Protein AF-A0A2G6EKS6-F1 (afdb_monomer)

Mean predicted aligned error: 12.64 Å

Radius of gyration: 30.7 Å; Cα contacts (8 Å, |Δi|>4): 238; chains: 1; bounding box: 73×57×84 Å

Structure (mmCIF, N/CA/C/O backbone):
data_AF-A0A2G6EKS6-F1
#
_entry.id   AF-A0A2G6EKS6-F1
#
loop_
_atom_site.group_PDB
_atom_site.id
_atom_site.type_symbol
_atom_site.label_atom_id
_atom_site.label_alt_id
_atom_site.label_comp_id
_atom_site.label_asym_id
_atom_site.label_entity_id
_atom_site.label_seq_id
_atom_site.pdbx_PDB_ins_code
_atom_site.Cartn_x
_atom_site.Cartn_y
_atom_site.Cartn_z
_atom_site.occupancy
_atom_site.B_iso_or_equiv
_atom_site.auth_seq_id
_atom_site.auth_comp_id
_atom_site.auth_asym_id
_atom_site.auth_atom_id
_atom_site.pdbx_PDB_model_num
ATOM 1 N N . MET A 1 1 ? -43.350 -23.589 16.648 1.00 36.38 1 MET A N 1
ATOM 2 C CA . MET A 1 1 ? -43.455 -23.472 15.177 1.00 36.38 1 MET A CA 1
ATOM 3 C C . MET A 1 1 ? -42.458 -22.406 14.732 1.00 36.38 1 MET A C 1
ATOM 5 O O . MET A 1 1 ? -42.752 -21.222 14.798 1.00 36.38 1 MET A O 1
ATOM 9 N N . ASN A 1 2 ? -41.224 -22.826 14.435 1.00 29.72 2 ASN A N 1
ATOM 10 C CA . ASN A 1 2 ? -40.090 -21.946 14.133 1.00 29.72 2 ASN A CA 1
ATOM 11 C C . ASN A 1 2 ? -40.211 -21.373 12.717 1.00 29.72 2 ASN A C 1
ATOM 13 O O . ASN A 1 2 ? -40.146 -22.127 11.749 1.00 29.72 2 ASN A O 1
ATOM 17 N N . ARG A 1 3 ? -40.288 -20.047 12.584 1.00 27.44 3 ARG A N 1
ATOM 18 C CA . ARG A 1 3 ? -39.882 -19.356 11.355 1.00 27.44 3 ARG A CA 1
ATOM 19 C C . ARG A 1 3 ? -38.551 -18.663 11.619 1.00 27.44 3 ARG A C 1
ATOM 21 O O . ARG A 1 3 ? -38.495 -17.558 12.139 1.00 27.44 3 ARG A O 1
ATOM 28 N N . LEU A 1 4 ? -37.479 -19.383 11.294 1.00 27.92 4 LEU A N 1
ATOM 29 C CA . LEU A 1 4 ? -36.121 -18.861 11.197 1.00 27.92 4 LEU A CA 1
ATOM 30 C C . LEU A 1 4 ? -36.085 -17.818 10.075 1.00 27.92 4 LEU A C 1
ATOM 32 O O . LEU A 1 4 ? -36.125 -18.169 8.896 1.00 27.92 4 LEU A O 1
ATOM 36 N N . ILE A 1 5 ? -35.994 -16.542 10.443 1.00 28.91 5 ILE A N 1
ATOM 37 C CA . ILE A 1 5 ? -35.508 -15.503 9.537 1.00 28.91 5 ILE A CA 1
ATOM 38 C C . ILE A 1 5 ? -34.028 -15.817 9.321 1.00 28.91 5 ILE A C 1
ATOM 40 O O . ILE A 1 5 ? -33.195 -15.614 10.203 1.00 28.91 5 ILE A O 1
ATOM 44 N N . LYS A 1 6 ? -33.712 -16.393 8.160 1.00 28.19 6 LYS A N 1
ATOM 45 C CA . LYS A 1 6 ? -32.338 -16.534 7.686 1.00 28.19 6 LYS A CA 1
ATOM 46 C C . LYS A 1 6 ? -31.812 -15.125 7.423 1.00 28.19 6 LYS A C 1
ATOM 48 O O . LYS A 1 6 ? -32.037 -14.573 6.351 1.00 28.19 6 LYS A O 1
ATOM 53 N N . ILE A 1 7 ? -31.136 -14.537 8.406 1.00 27.70 7 ILE A N 1
ATOM 54 C CA . ILE A 1 7 ? -30.249 -13.406 8.152 1.00 27.70 7 ILE A CA 1
ATOM 55 C C . ILE A 1 7 ? -29.114 -13.982 7.313 1.00 27.70 7 ILE A C 1
ATOM 57 O O . ILE A 1 7 ? -28.260 -14.717 7.810 1.00 27.70 7 ILE A O 1
ATOM 61 N N . ALA A 1 8 ? -29.178 -13.721 6.010 1.00 26.27 8 ALA A N 1
ATOM 62 C CA . ALA A 1 8 ? -28.060 -13.905 5.112 1.00 26.27 8 ALA A CA 1
ATOM 63 C C . ALA A 1 8 ? -26.931 -13.011 5.630 1.00 26.27 8 ALA A C 1
ATOM 65 O O . ALA A 1 8 ? -26.923 -11.801 5.415 1.00 26.27 8 ALA A O 1
ATOM 66 N N . VAL A 1 9 ? -26.004 -13.613 6.373 1.00 27.48 9 VAL A N 1
ATOM 67 C CA . VAL A 1 9 ? -24.691 -13.032 6.626 1.00 27.48 9 VAL A CA 1
ATOM 68 C C . VAL A 1 9 ? -24.004 -13.020 5.269 1.00 27.48 9 VAL A C 1
ATOM 70 O O . VAL A 1 9 ? -23.373 -13.994 4.871 1.00 27.48 9 VAL A O 1
ATOM 73 N N . LEU A 1 10 ? -24.225 -11.945 4.514 1.00 27.42 10 LEU A N 1
ATOM 74 C CA . LEU A 1 10 ? -23.375 -11.588 3.393 1.00 27.42 10 LEU A CA 1
ATOM 75 C C . LEU A 1 10 ? -21.975 -11.407 3.982 1.00 27.42 10 LEU A C 1
ATOM 77 O O . LEU A 1 10 ? -21.780 -10.509 4.807 1.00 27.42 10 LEU A O 1
ATOM 81 N N . PRO A 1 11 ? -21.005 -12.261 3.632 1.00 31.31 11 PRO A N 1
ATOM 82 C CA . PRO A 1 11 ? -19.648 -12.010 4.041 1.00 31.31 11 PRO A CA 1
ATOM 83 C C . PRO A 1 11 ? -19.197 -10.777 3.260 1.00 31.31 11 PRO A C 1
ATOM 85 O O . PRO A 1 11 ? -19.011 -10.838 2.047 1.00 31.31 11 PRO A O 1
ATOM 88 N N . VAL A 1 12 ? -18.980 -9.657 3.953 1.00 31.22 12 VAL A N 1
ATOM 89 C CA . VAL A 1 12 ? -18.071 -8.606 3.471 1.00 31.22 12 VAL A CA 1
ATOM 90 C C . VAL A 1 12 ? -16.652 -9.168 3.616 1.00 31.22 12 VAL A C 1
ATOM 92 O O . VAL A 1 12 ? -15.856 -8.767 4.456 1.00 31.22 12 VAL A O 1
ATOM 95 N N . MET A 1 13 ? -16.390 -10.221 2.845 1.00 31.64 13 MET A N 1
ATOM 96 C CA . MET A 1 13 ? -15.083 -10.783 2.577 1.00 31.64 13 MET A CA 1
ATOM 97 C C . MET A 1 13 ? -14.492 -9.955 1.444 1.00 31.64 13 MET A C 1
ATOM 99 O O . MET A 1 13 ? -15.056 -9.911 0.356 1.00 31.64 13 MET A O 1
ATOM 103 N N . ALA A 1 14 ? -13.362 -9.313 1.725 1.00 34.56 14 ALA A N 1
ATOM 104 C CA . ALA A 1 14 ? -12.284 -9.087 0.767 1.00 34.56 14 ALA A CA 1
ATOM 105 C C . ALA A 1 14 ? -12.707 -8.732 -0.679 1.00 34.56 14 ALA A C 1
ATOM 107 O O . ALA A 1 14 ? -12.564 -9.527 -1.605 1.00 34.56 14 ALA A O 1
ATOM 108 N N . LEU A 1 15 ? -13.136 -7.491 -0.894 1.00 32.06 15 LEU A N 1
ATOM 109 C CA . LEU A 1 15 ? -12.942 -6.804 -2.174 1.00 32.06 15 LEU A CA 1
ATOM 110 C C . LEU A 1 15 ? -11.645 -5.993 -1.994 1.00 32.06 15 LEU A C 1
ATOM 112 O O . LEU A 1 15 ? -11.616 -5.099 -1.161 1.00 32.06 15 LEU A O 1
ATOM 116 N N . VAL A 1 16 ? -10.506 -6.252 -2.637 1.00 34.12 16 VAL A N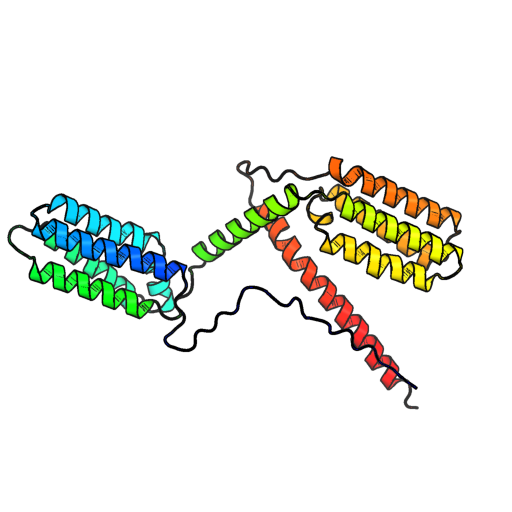 1
ATOM 117 C CA . VAL A 1 16 ? -10.265 -6.791 -3.977 1.00 34.12 16 VAL A CA 1
ATOM 118 C C . VAL A 1 16 ? -8.919 -7.533 -3.971 1.00 34.12 16 VAL A C 1
ATOM 120 O O . VAL A 1 16 ? -7.867 -6.910 -4.039 1.00 34.12 16 VAL A O 1
ATOM 123 N N . PHE A 1 17 ? -8.938 -8.861 -3.895 1.00 40.34 17 PHE A N 1
ATOM 124 C CA . PHE A 1 17 ? -7.833 -9.714 -4.359 1.00 40.34 17 PHE A CA 1
ATOM 125 C C . PHE A 1 17 ? -8.442 -11.008 -4.900 1.00 40.34 17 PHE A C 1
ATOM 127 O O . PHE A 1 17 ? -8.335 -12.077 -4.318 1.00 40.34 17 PHE A O 1
ATOM 134 N N . ASN A 1 18 ? -9.185 -10.872 -5.993 1.00 36.22 18 ASN A N 1
ATOM 135 C 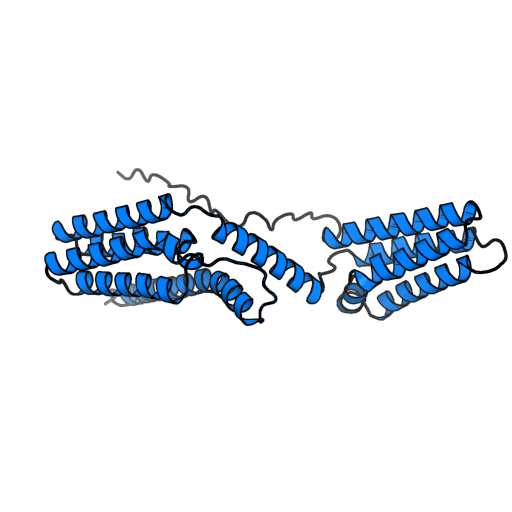CA . ASN A 1 18 ? -9.551 -11.985 -6.856 1.00 36.22 18 ASN A CA 1
ATOM 136 C C . ASN A 1 18 ? -9.768 -11.430 -8.262 1.00 36.22 18 ASN A C 1
ATOM 138 O O . ASN A 1 18 ? -10.841 -10.934 -8.589 1.00 36.22 18 ASN A O 1
ATOM 142 N N . GLN A 1 19 ? -8.735 -11.536 -9.090 1.00 37.81 19 GLN A N 1
ATOM 143 C CA . GLN A 1 19 ? -8.927 -11.916 -10.482 1.00 37.81 19 GLN A CA 1
ATOM 144 C C . GLN A 1 19 ? -7.960 -13.065 -10.747 1.00 37.81 19 GLN A C 1
ATOM 146 O O . GLN A 1 19 ? -6.763 -12.870 -10.931 1.00 37.81 19 GLN A O 1
ATOM 151 N N . TRP A 1 20 ? -8.502 -14.279 -10.677 1.00 39.31 20 TRP A N 1
ATOM 152 C CA . TRP A 1 20 ? -7.915 -15.444 -11.314 1.00 39.31 20 TRP A CA 1
ATOM 153 C C . TRP A 1 20 ? -8.303 -15.365 -12.787 1.00 39.31 20 TRP A C 1
ATOM 155 O O . TRP A 1 20 ? -9.458 -15.605 -13.131 1.00 39.31 20 TRP A O 1
ATOM 165 N N . ALA A 1 21 ? -7.353 -15.023 -13.647 1.00 35.62 21 ALA A N 1
ATOM 166 C CA . ALA A 1 21 ? -7.408 -15.434 -15.038 1.00 35.62 21 ALA A CA 1
ATOM 167 C C . ALA A 1 21 ? -6.578 -16.719 -15.139 1.00 35.62 21 ALA A C 1
ATOM 169 O O . ALA A 1 21 ? -5.353 -16.683 -15.130 1.00 35.62 21 ALA A O 1
ATOM 170 N N . ILE A 1 22 ? -7.245 -17.875 -15.167 1.00 42.09 22 ILE A N 1
ATOM 171 C CA . ILE A 1 22 ? -6.621 -19.114 -15.638 1.00 42.09 22 ILE A CA 1
ATOM 172 C C . ILE A 1 22 ? -6.622 -19.027 -17.167 1.00 42.09 22 ILE A C 1
ATOM 174 O O . ILE A 1 22 ? -7.634 -19.330 -17.794 1.00 42.09 22 ILE A O 1
ATOM 178 N N . ALA A 1 23 ? -5.513 -18.545 -17.733 1.00 38.03 23 ALA A N 1
ATOM 179 C CA . ALA A 1 23 ? -4.997 -18.849 -19.073 1.00 38.03 23 ALA A CA 1
ATOM 180 C C . ALA A 1 23 ? -3.697 -18.045 -19.291 1.00 38.03 23 ALA A C 1
ATOM 182 O O . ALA A 1 23 ? -3.762 -16.837 -19.490 1.00 38.03 23 ALA A O 1
ATOM 183 N N . GLN A 1 24 ? -2.543 -18.734 -19.276 1.00 43.50 24 GLN A N 1
ATOM 184 C CA . GLN A 1 24 ? -1.168 -18.181 -19.269 1.00 43.50 24 GLN A CA 1
ATOM 185 C C . GLN A 1 24 ? -0.843 -17.392 -17.979 1.00 43.50 24 GLN A C 1
ATOM 187 O O . GLN A 1 24 ? -1.708 -16.719 -17.434 1.00 43.50 24 GLN A O 1
ATOM 192 N N . GLY A 1 25 ? 0.356 -17.580 -17.408 1.00 57.75 25 GLY A N 1
ATOM 193 C CA . GLY A 1 25 ? 0.670 -17.195 -16.017 1.00 57.75 25 GLY A CA 1
ATOM 194 C C . GLY A 1 25 ? 0.333 -15.739 -15.666 1.00 57.75 25 GLY A C 1
ATOM 195 O O . GLY A 1 25 ? 0.337 -14.854 -16.522 1.00 57.75 25 GLY A O 1
ATOM 196 N N . ASN A 1 26 ? -0.008 -15.490 -14.400 1.00 83.19 26 ASN A N 1
ATOM 197 C CA . ASN A 1 26 ? -0.617 -14.229 -13.979 1.00 83.19 26 ASN A CA 1
ATOM 198 C C . ASN A 1 26 ? 0.439 -13.114 -13.961 1.00 83.19 26 ASN A C 1
ATOM 200 O O . ASN A 1 26 ? 1.250 -13.026 -13.038 1.00 83.19 26 ASN A O 1
ATOM 204 N N . ILE A 1 27 ? 0.455 -12.263 -14.988 1.00 90.62 27 ILE A N 1
ATOM 205 C CA . ILE A 1 27 ? 1.391 -11.138 -15.058 1.00 90.62 27 ILE A CA 1
ATOM 206 C C . ILE A 1 27 ? 0.850 -9.980 -14.217 1.00 90.62 27 ILE A C 1
ATOM 208 O O . ILE A 1 27 ? -0.224 -9.442 -14.492 1.00 90.62 27 ILE A O 1
ATOM 212 N N . LEU A 1 28 ? 1.625 -9.539 -13.222 1.00 90.12 28 LEU A N 1
ATOM 213 C CA . LEU A 1 28 ? 1.254 -8.387 -12.399 1.00 90.12 28 LEU A CA 1
ATOM 214 C C . LEU A 1 28 ? 1.120 -7.107 -13.250 1.00 90.12 28 LEU A C 1
ATOM 216 O O . LEU A 1 28 ? 2.013 -6.825 -14.054 1.00 90.12 28 LEU A O 1
ATOM 220 N N . PRO A 1 29 ? 0.098 -6.256 -13.012 1.00 92.56 29 PRO A N 1
ATOM 221 C CA . PRO A 1 29 ? -0.089 -5.011 -13.764 1.00 92.56 29 PRO A CA 1
ATOM 222 C C . PRO A 1 29 ? 1.139 -4.094 -13.769 1.00 92.56 29 PRO A C 1
ATOM 224 O O . PRO A 1 29 ? 1.425 -3.440 -14.765 1.00 92.56 29 PRO A O 1
ATOM 227 N N . TYR A 1 30 ? 1.911 -4.078 -12.676 1.00 93.25 30 TYR A N 1
ATOM 228 C CA . TYR A 1 30 ? 3.158 -3.314 -12.608 1.00 93.25 30 TYR A CA 1
ATOM 229 C C . TYR A 1 30 ? 4.167 -3.749 -13.684 1.00 93.25 30 TYR A C 1
ATOM 231 O O . TYR A 1 30 ? 4.761 -2.894 -14.342 1.00 93.25 30 TYR A O 1
ATOM 239 N N . TRP A 1 31 ? 4.321 -5.060 -13.896 1.00 96.38 31 TRP A N 1
ATOM 240 C CA . TRP A 1 31 ? 5.215 -5.621 -14.908 1.00 96.38 31 TRP A CA 1
ATOM 241 C C . TRP A 1 31 ? 4.690 -5.427 -16.324 1.00 96.38 31 TRP A C 1
ATOM 243 O O . TRP A 1 31 ? 5.479 -5.109 -17.208 1.00 96.38 31 TRP A O 1
ATOM 253 N N . GLN A 1 32 ? 3.373 -5.512 -16.527 1.00 96.00 32 GLN A N 1
ATOM 254 C CA . GLN A 1 32 ? 2.753 -5.172 -17.812 1.00 96.00 32 GLN A CA 1
ATOM 255 C C . GLN A 1 32 ? 3.086 -3.732 -18.222 1.00 96.00 32 GLN A C 1
ATOM 257 O O . GLN A 1 32 ? 3.498 -3.498 -19.354 1.00 96.00 32 GLN A O 1
ATOM 262 N N . THR A 1 33 ? 2.991 -2.777 -17.293 1.00 96.44 33 THR A N 1
ATOM 263 C CA . THR A 1 33 ? 3.354 -1.379 -17.557 1.00 96.44 33 THR A CA 1
ATOM 264 C C . THR A 1 33 ? 4.837 -1.219 -17.902 1.00 96.44 33 THR A C 1
ATOM 266 O O . THR A 1 33 ? 5.169 -0.467 -18.816 1.00 96.44 33 THR A O 1
ATOM 269 N N . GLN A 1 34 ? 5.747 -1.913 -17.203 1.00 97.88 34 GLN A N 1
ATOM 270 C CA . GLN A 1 34 ? 7.175 -1.841 -17.551 1.00 97.88 34 GLN A CA 1
ATOM 271 C C . GLN A 1 34 ? 7.448 -2.440 -18.931 1.00 97.88 34 GLN A C 1
ATOM 273 O O . GLN A 1 34 ? 8.174 -1.835 -19.715 1.00 97.88 34 GLN A O 1
ATOM 278 N N . MET A 1 35 ? 6.813 -3.569 -19.254 1.00 98.06 35 MET A N 1
ATOM 279 C CA . MET A 1 35 ? 6.920 -4.203 -20.566 1.00 98.06 35 MET A CA 1
ATOM 280 C C . MET A 1 35 ? 6.429 -3.280 -21.686 1.00 98.06 35 MET A C 1
ATOM 282 O O . MET A 1 35 ? 7.130 -3.095 -22.671 1.00 98.06 35 MET A O 1
ATOM 286 N N . GLN A 1 36 ? 5.288 -2.609 -21.500 1.00 98.06 36 GLN A N 1
ATOM 287 C CA . GLN A 1 36 ? 4.769 -1.637 -22.471 1.00 98.06 36 GLN A CA 1
ATOM 288 C C . GLN A 1 36 ? 5.747 -0.485 -22.736 1.00 98.06 36 GLN A C 1
ATOM 290 O O .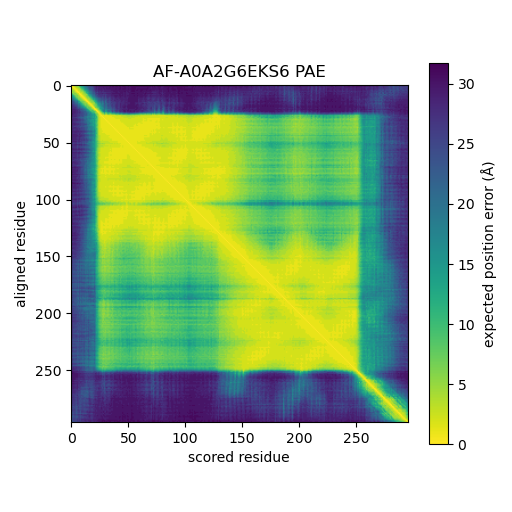 GLN A 1 36 ? 5.907 -0.058 -23.879 1.00 98.06 36 GLN A O 1
ATOM 295 N N . HIS A 1 37 ? 6.412 0.029 -21.695 1.00 98.38 37 HIS A N 1
ATOM 296 C CA . HIS A 1 37 ? 7.442 1.053 -21.871 1.00 98.38 37 HIS A CA 1
ATOM 297 C C . HIS A 1 37 ? 8.678 0.511 -22.596 1.00 98.38 37 HIS A C 1
ATOM 299 O O . HIS A 1 37 ? 9.242 1.220 -23.429 1.00 98.38 37 HIS A O 1
ATOM 305 N N . ILE A 1 38 ? 9.078 -0.732 -22.305 1.00 98.69 38 ILE A N 1
ATOM 306 C CA . ILE A 1 38 ? 10.192 -1.401 -22.981 1.00 98.69 38 ILE A CA 1
ATOM 307 C C . ILE A 1 38 ? 9.877 -1.584 -24.468 1.00 98.69 38 ILE A C 1
ATOM 309 O O . ILE A 1 38 ? 10.643 -1.109 -25.300 1.00 98.69 38 ILE A O 1
ATOM 313 N N . ASP A 1 39 ? 8.726 -2.165 -24.813 1.00 98.62 39 ASP A N 1
ATOM 314 C CA . ASP A 1 39 ? 8.302 -2.373 -26.204 1.00 98.62 39 ASP A CA 1
ATOM 315 C C . ASP A 1 39 ? 8.224 -1.063 -26.981 1.00 98.62 39 ASP A C 1
ATOM 317 O O . ASP A 1 39 ? 8.694 -0.968 -28.115 1.00 98.62 39 ASP A O 1
ATOM 321 N N . LYS A 1 40 ? 7.663 -0.018 -26.363 1.00 98.62 40 LYS A N 1
ATOM 322 C CA . LYS A 1 40 ? 7.625 1.308 -26.975 1.00 98.62 40 LYS A CA 1
ATOM 323 C C . LYS A 1 40 ? 9.035 1.836 -27.239 1.00 98.62 40 LYS A C 1
ATOM 325 O O . LYS A 1 40 ? 9.303 2.283 -28.347 1.00 98.62 40 LYS A O 1
ATOM 330 N N . GLY A 1 41 ? 9.933 1.764 -26.258 1.00 98.75 41 GLY A N 1
ATOM 331 C CA . GLY A 1 41 ? 11.315 2.219 -26.414 1.00 98.75 41 GLY A CA 1
ATOM 332 C C . GLY A 1 41 ? 12.074 1.449 -27.497 1.00 98.75 41 GLY A C 1
ATOM 333 O O . GLY A 1 41 ? 12.738 2.059 -28.334 1.00 98.75 41 GLY A O 1
ATOM 334 N N . LEU A 1 42 ? 11.918 0.123 -27.538 1.00 98.75 42 LEU A N 1
ATOM 335 C CA . LEU A 1 42 ? 12.519 -0.746 -28.553 1.00 98.75 42 LEU A CA 1
ATOM 336 C C . LEU A 1 42 ? 11.974 -0.463 -29.961 1.00 98.75 42 LEU A C 1
ATOM 338 O O . LEU A 1 42 ? 12.730 -0.492 -30.929 1.00 98.75 42 LEU A O 1
ATOM 342 N N . ASN A 1 43 ? 10.688 -0.145 -30.105 1.00 98.62 43 ASN A N 1
ATOM 343 C CA . ASN A 1 43 ? 10.114 0.256 -31.392 1.00 98.62 43 ASN A CA 1
ATOM 344 C C . ASN A 1 43 ? 10.555 1.666 -31.807 1.00 98.62 43 ASN A C 1
ATOM 346 O O . ASN A 1 43 ? 10.961 1.879 -32.951 1.00 98.62 43 ASN A O 1
ATOM 350 N N . ASP A 1 44 ? 10.526 2.621 -30.876 1.00 98.62 44 ASP A N 1
ATOM 351 C CA . ASP A 1 44 ? 10.893 4.011 -31.139 1.00 98.62 44 ASP A CA 1
ATOM 352 C C . ASP A 1 44 ? 12.377 4.115 -31.533 1.00 98.62 44 ASP A C 1
ATOM 354 O O . ASP A 1 44 ? 12.699 4.800 -32.503 1.00 98.62 44 ASP A O 1
ATOM 358 N N . LEU A 1 45 ? 13.296 3.403 -30.862 1.00 98.44 45 LEU A N 1
ATOM 359 C CA . LEU A 1 45 ? 14.716 3.427 -31.248 1.00 98.44 45 LEU A CA 1
ATOM 360 C C . LEU A 1 45 ? 14.946 2.868 -32.658 1.00 98.44 45 LEU A C 1
ATOM 362 O O . LEU A 1 45 ? 15.763 3.427 -33.388 1.00 98.44 45 LEU A O 1
ATOM 366 N N . GLN A 1 46 ? 14.216 1.818 -33.060 1.00 98.56 46 GLN A N 1
ATOM 367 C CA . GLN A 1 46 ? 14.331 1.233 -34.402 1.00 98.56 46 GLN A CA 1
ATOM 368 C C . GLN A 1 46 ? 13.933 2.267 -35.462 1.00 98.56 46 GLN A C 1
ATOM 370 O O . GLN A 1 46 ? 14.682 2.516 -36.407 1.00 98.56 46 GLN A O 1
ATOM 375 N N . GLN A 1 47 ? 12.801 2.948 -35.258 1.00 98.38 47 GLN A N 1
ATOM 376 C CA . GLN A 1 47 ? 12.330 4.004 -36.160 1.00 98.38 47 GLN A CA 1
ATOM 377 C C . GLN A 1 47 ? 13.321 5.170 -36.252 1.00 98.38 47 GLN A C 1
ATOM 379 O O . GLN A 1 47 ? 13.641 5.635 -37.346 1.00 98.38 47 GLN A O 1
ATOM 384 N N . ARG A 1 48 ? 13.842 5.627 -35.108 1.00 98.31 48 ARG A N 1
ATOM 385 C CA . ARG A 1 48 ? 14.800 6.741 -35.044 1.00 98.31 48 ARG A CA 1
ATOM 386 C C . ARG A 1 48 ? 16.117 6.391 -35.727 1.00 98.31 48 ARG A C 1
ATOM 388 O O . ARG A 1 48 ? 16.665 7.213 -36.457 1.00 98.31 48 ARG A O 1
ATOM 395 N N . TYR A 1 49 ? 16.604 5.164 -35.550 1.00 98.31 49 TYR A N 1
ATOM 396 C CA . TYR A 1 49 ? 17.813 4.700 -36.224 1.00 98.31 49 TYR A CA 1
ATOM 397 C C . TYR A 1 49 ? 17.641 4.684 -37.749 1.00 98.31 49 TYR A C 1
ATOM 399 O O . TYR A 1 49 ? 18.487 5.224 -38.460 1.00 98.31 49 TYR A O 1
ATOM 407 N N . GLN A 1 50 ? 16.517 4.156 -38.251 1.00 96.62 50 GLN A N 1
ATOM 408 C CA . GLN A 1 50 ? 16.202 4.141 -39.687 1.00 96.62 50 GLN A CA 1
ATOM 409 C C . GLN A 1 50 ? 16.117 5.546 -40.302 1.00 96.62 50 GLN A C 1
ATOM 411 O O . GLN A 1 50 ? 16.479 5.740 -41.459 1.00 96.62 50 GLN A O 1
ATOM 416 N N . GLN A 1 51 ? 15.674 6.536 -39.526 1.00 97.38 51 GLN A N 1
ATOM 417 C CA . GLN A 1 51 ? 15.620 7.946 -39.933 1.00 97.38 51 GLN A CA 1
ATOM 418 C C . GLN A 1 51 ? 16.998 8.636 -39.924 1.00 97.38 51 GLN A C 1
ATOM 420 O O . GLN A 1 51 ? 17.098 9.819 -40.240 1.00 97.38 51 GLN A O 1
ATOM 425 N N . GLY A 1 52 ? 18.071 7.924 -39.559 1.00 96.38 52 GLY A N 1
ATOM 426 C CA . GLY A 1 52 ? 19.416 8.482 -39.409 1.00 96.38 52 GLY A CA 1
ATOM 427 C C . GLY A 1 52 ? 19.629 9.230 -38.088 1.00 96.38 52 GLY A C 1
ATOM 428 O O . GLY A 1 52 ? 20.710 9.771 -37.847 1.00 96.38 52 GLY A O 1
ATOM 429 N N . GLU A 1 53 ? 18.646 9.229 -37.185 1.00 97.81 53 GLU A N 1
ATOM 430 C CA . GLU A 1 53 ? 18.684 9.920 -35.894 1.00 97.81 53 GLU A CA 1
ATOM 431 C C . GLU A 1 53 ? 19.429 9.088 -34.826 1.00 97.81 53 GLU A C 1
ATOM 433 O O . GLU A 1 53 ? 18.933 8.864 -33.718 1.00 97.81 53 GLU A O 1
ATOM 438 N N . LYS A 1 54 ? 20.656 8.631 -35.136 1.00 96.94 54 LYS A N 1
ATOM 439 C CA . LYS A 1 54 ? 21.440 7.692 -34.300 1.00 96.94 54 LYS A CA 1
ATOM 440 C C . LYS A 1 54 ? 21.577 8.132 -32.837 1.00 96.94 54 LYS A C 1
ATOM 442 O O . LYS A 1 54 ? 21.422 7.321 -31.928 1.00 96.94 54 LYS A O 1
ATOM 447 N N . LYS A 1 55 ? 21.822 9.425 -32.589 1.00 97.81 55 LYS A N 1
ATOM 448 C CA . LYS A 1 55 ? 21.940 9.971 -31.222 1.00 97.81 55 LYS A CA 1
ATOM 449 C C . LYS A 1 55 ? 20.647 9.806 -30.421 1.00 97.81 55 LYS A C 1
ATOM 451 O O . LYS A 1 55 ? 20.706 9.462 -29.248 1.00 97.81 55 LYS A O 1
ATOM 456 N N . ILE A 1 56 ? 19.494 10.026 -31.052 1.00 98.38 56 ILE A N 1
ATOM 457 C CA . ILE A 1 56 ? 18.188 9.888 -30.398 1.00 98.38 56 ILE A CA 1
ATOM 458 C C . ILE A 1 56 ? 17.906 8.409 -30.121 1.00 98.38 56 ILE A C 1
ATOM 460 O O . ILE A 1 56 ? 17.529 8.063 -29.005 1.00 98.38 56 ILE A O 1
ATOM 464 N N . ALA A 1 57 ? 18.164 7.531 -31.096 1.00 98.62 57 ALA A N 1
ATOM 465 C CA . ALA A 1 57 ? 18.028 6.085 -30.918 1.00 98.62 57 ALA A CA 1
ATOM 466 C C . ALA A 1 57 ? 18.881 5.561 -29.746 1.00 98.62 57 ALA A C 1
ATOM 468 O O . ALA A 1 57 ? 18.397 4.775 -28.931 1.00 98.62 57 ALA A O 1
ATOM 469 N N . LEU A 1 58 ? 20.120 6.049 -29.608 1.00 98.50 58 LEU A N 1
ATOM 470 C CA . LEU A 1 58 ? 21.015 5.672 -28.512 1.00 98.50 58 LEU A CA 1
ATOM 471 C C . LEU A 1 58 ? 20.471 6.096 -27.139 1.00 98.50 58 LEU A C 1
ATOM 473 O O . LEU A 1 58 ? 20.513 5.316 -26.188 1.00 98.50 58 LEU A O 1
ATOM 477 N N . GLU A 1 59 ? 19.939 7.313 -27.021 1.00 98.62 59 GLU A N 1
ATOM 478 C CA . GLU A 1 59 ? 19.351 7.794 -25.764 1.00 98.62 59 GLU A CA 1
ATOM 479 C C . GLU A 1 59 ? 18.063 7.042 -25.394 1.00 98.62 59 GLU A C 1
ATOM 481 O O . GLU A 1 59 ? 17.834 6.746 -24.215 1.00 98.62 59 GLU A O 1
ATOM 486 N N . ILE A 1 60 ? 17.255 6.652 -26.386 1.00 98.75 60 ILE A N 1
ATOM 487 C CA . ILE A 1 60 ? 16.089 5.787 -26.163 1.00 98.75 60 ILE A CA 1
ATOM 488 C C . ILE A 1 60 ? 16.539 4.400 -25.691 1.00 98.75 60 ILE A C 1
ATOM 490 O O . ILE A 1 60 ? 15.985 3.898 -24.712 1.00 98.75 60 ILE A O 1
ATOM 494 N N . SER A 1 61 ? 17.566 3.805 -26.310 1.00 98.62 61 SER A N 1
ATOM 495 C CA . SER A 1 61 ? 18.122 2.508 -25.891 1.00 98.62 61 SER A CA 1
ATOM 496 C C . SER A 1 61 ? 18.555 2.530 -24.421 1.00 98.62 61 SER A C 1
ATOM 498 O O . SER A 1 61 ? 18.101 1.712 -23.617 1.00 98.62 61 SER A O 1
ATOM 500 N N . LYS A 1 62 ? 19.339 3.543 -24.023 1.00 98.31 62 LYS A N 1
ATOM 501 C CA . LYS A 1 62 ? 19.773 3.728 -22.628 1.00 98.31 62 LYS A CA 1
ATOM 502 C C . LYS A 1 62 ? 18.592 3.923 -21.680 1.00 98.31 62 LYS A C 1
ATOM 504 O O . LYS A 1 62 ? 18.560 3.320 -20.611 1.00 98.31 62 LYS A O 1
ATOM 509 N N . THR A 1 63 ? 17.616 4.748 -22.053 1.00 98.50 63 THR A N 1
ATOM 510 C CA . THR A 1 63 ? 16.429 4.988 -21.220 1.00 98.50 63 THR A CA 1
ATOM 511 C C . THR A 1 63 ? 15.620 3.703 -21.031 1.00 98.50 63 THR A C 1
ATOM 513 O O . THR A 1 63 ? 15.235 3.377 -19.909 1.00 98.50 63 THR A O 1
ATOM 516 N N . THR A 1 64 ? 15.427 2.931 -22.099 1.00 98.75 64 THR A N 1
ATOM 517 C CA . THR A 1 64 ? 14.740 1.630 -22.075 1.00 98.75 64 THR A CA 1
ATOM 518 C C . THR A 1 64 ? 15.458 0.656 -21.138 1.00 98.75 64 THR A C 1
ATOM 520 O O . THR A 1 64 ? 14.836 0.089 -20.238 1.00 98.75 64 THR A O 1
ATOM 523 N N . HIS A 1 65 ? 16.782 0.540 -21.269 1.00 98.62 65 HIS A N 1
ATOM 524 C CA . HIS A 1 65 ? 17.604 -0.332 -20.430 1.00 98.62 65 HIS A CA 1
ATOM 525 C C . HIS A 1 65 ? 17.598 0.087 -18.956 1.00 98.62 65 HIS A C 1
ATOM 527 O O . HIS A 1 65 ? 17.269 -0.701 -18.066 1.00 98.62 65 HIS A O 1
ATOM 533 N N . PHE A 1 66 ? 17.970 1.331 -18.665 1.00 98.44 66 PHE A N 1
ATOM 534 C CA . PHE A 1 66 ? 18.209 1.750 -17.290 1.00 98.44 66 PHE A CA 1
ATOM 535 C C . PHE A 1 66 ? 16.924 2.112 -16.558 1.00 98.44 66 PHE A C 1
ATOM 537 O O . PHE A 1 66 ? 16.751 1.684 -15.423 1.00 98.44 66 PHE A O 1
ATOM 544 N N . THR A 1 67 ? 16.003 2.853 -17.172 1.00 97.94 67 THR A N 1
ATOM 545 C CA . THR A 1 67 ? 14.780 3.301 -16.490 1.00 97.94 67 THR A CA 1
ATOM 546 C C . THR A 1 67 ? 13.749 2.184 -16.403 1.00 97.94 67 THR A C 1
ATOM 548 O O . THR A 1 67 ? 13.210 1.938 -15.324 1.00 97.94 67 THR A O 1
ATOM 551 N N . HIS A 1 68 ? 13.479 1.503 -17.519 1.00 98.06 68 HIS A N 1
ATOM 552 C CA . HIS A 1 68 ? 12.337 0.591 -17.615 1.00 98.06 68 HIS A CA 1
ATOM 553 C C . HIS A 1 68 ? 12.678 -0.870 -17.305 1.00 98.06 68 HIS A C 1
ATOM 555 O O . HIS A 1 68 ? 11.796 -1.591 -16.839 1.00 98.06 68 HIS A O 1
ATOM 561 N N . TYR A 1 69 ? 13.938 -1.292 -17.455 1.00 98.50 69 TYR A N 1
ATOM 562 C CA . TYR A 1 69 ? 14.380 -2.642 -17.085 1.00 98.50 69 TYR A CA 1
ATOM 563 C C . TYR A 1 69 ? 15.164 -2.699 -15.757 1.00 98.50 69 TYR A C 1
ATOM 565 O O . TYR A 1 69 ? 14.773 -3.427 -14.844 1.00 98.50 69 TYR A O 1
ATOM 573 N N . ARG A 1 70 ? 16.250 -1.928 -15.593 1.00 97.31 70 ARG A N 1
ATOM 574 C CA . ARG A 1 70 ? 17.085 -2.014 -14.374 1.00 97.31 70 ARG A CA 1
ATOM 575 C C . ARG A 1 70 ? 16.471 -1.309 -13.162 1.00 97.31 70 ARG A C 1
ATOM 577 O O . ARG A 1 70 ? 16.257 -1.930 -12.125 1.00 97.31 70 ARG A O 1
ATOM 584 N N . ASN A 1 71 ? 16.170 -0.017 -13.278 1.00 96.19 71 ASN A N 1
ATOM 585 C CA . ASN A 1 71 ? 15.729 0.814 -12.148 1.00 96.19 71 ASN A CA 1
ATOM 586 C C . ASN A 1 71 ? 14.260 0.572 -11.755 1.00 96.19 71 ASN A C 1
ATOM 588 O O . ASN A 1 71 ? 13.826 0.982 -10.673 1.00 96.19 71 ASN A O 1
ATOM 592 N N . SER A 1 72 ? 13.506 -0.128 -12.604 1.00 96.81 72 SER A N 1
ATOM 593 C CA . SER A 1 72 ? 12.152 -0.609 -12.318 1.00 96.81 72 SER A CA 1
ATOM 594 C C . SER A 1 72 ? 12.120 -1.860 -11.431 1.00 96.81 72 SER A C 1
ATOM 596 O O . SER A 1 72 ? 11.038 -2.355 -11.129 1.00 96.81 72 SER A O 1
ATOM 598 N N . ASP A 1 73 ? 13.283 -2.372 -11.000 1.00 97.56 73 ASP A N 1
ATOM 599 C CA . ASP A 1 73 ? 13.443 -3.637 -10.268 1.00 97.56 73 ASP A CA 1
ATOM 600 C C . ASP A 1 73 ? 13.057 -4.898 -11.068 1.00 97.56 73 ASP A C 1
ATOM 602 O O . ASP A 1 73 ? 13.089 -5.998 -10.511 1.00 97.56 73 ASP A O 1
ATOM 606 N N . LEU A 1 74 ? 12.747 -4.774 -12.365 1.00 98.19 74 LEU A N 1
ATOM 607 C CA . LEU A 1 74 ? 12.434 -5.919 -13.222 1.00 98.19 74 LEU A CA 1
ATOM 608 C C . LEU A 1 74 ? 13.647 -6.851 -13.349 1.00 98.19 74 LEU A C 1
ATOM 610 O O . LEU A 1 74 ? 13.527 -8.047 -13.096 1.00 98.19 74 LEU A O 1
ATOM 614 N N . GLU A 1 75 ? 14.833 -6.296 -13.615 1.00 98.44 75 GLU A N 1
ATOM 615 C CA . GLU A 1 75 ? 16.098 -7.045 -13.630 1.00 98.44 75 GLU A CA 1
ATOM 616 C C . GLU A 1 75 ? 16.342 -7.800 -12.315 1.00 98.44 75 GLU A C 1
ATOM 618 O O . GLU A 1 75 ? 16.625 -8.997 -12.326 1.00 98.44 75 GLU A O 1
ATOM 623 N N . ALA A 1 76 ? 16.179 -7.120 -11.177 1.00 97.94 76 ALA A N 1
ATOM 624 C CA . ALA A 1 76 ? 16.398 -7.709 -9.860 1.00 97.94 76 ALA A CA 1
ATOM 625 C C . ALA A 1 76 ? 15.384 -8.824 -9.556 1.00 97.94 76 ALA A C 1
ATOM 627 O O . ALA A 1 76 ? 15.739 -9.846 -8.954 1.00 97.94 76 ALA A O 1
ATOM 628 N N . SER A 1 77 ? 14.129 -8.648 -9.983 1.00 97.50 77 SER A N 1
ATOM 629 C CA . SER A 1 77 ? 13.101 -9.675 -9.836 1.00 97.50 77 SER A CA 1
ATOM 630 C C . SER A 1 77 ? 13.394 -10.896 -10.710 1.00 97.50 77 SER A C 1
ATOM 632 O O . SER A 1 77 ? 13.374 -12.015 -10.196 1.00 97.50 77 SER A O 1
ATOM 634 N N . ILE A 1 78 ? 13.765 -10.703 -11.980 1.00 98.44 78 ILE A N 1
ATOM 635 C CA . ILE A 1 78 ? 14.157 -11.790 -12.894 1.00 98.44 78 ILE A CA 1
ATOM 636 C C . ILE A 1 78 ? 15.387 -12.526 -12.358 1.00 98.44 78 ILE A C 1
ATOM 638 O O . ILE A 1 78 ? 15.390 -13.755 -12.288 1.00 98.44 78 ILE A O 1
ATOM 642 N N . ARG A 1 79 ? 16.415 -11.794 -11.912 1.00 98.38 79 ARG A N 1
ATOM 643 C CA . ARG A 1 79 ? 17.650 -12.366 -11.352 1.00 98.38 79 ARG A CA 1
ATOM 644 C C . ARG A 1 79 ? 17.361 -13.305 -10.184 1.00 98.38 79 ARG A C 1
ATOM 646 O O . ARG A 1 79 ? 17.991 -14.353 -10.074 1.00 98.38 79 ARG A O 1
ATOM 653 N N . THR A 1 80 ? 16.429 -12.912 -9.319 1.00 95.56 80 THR A N 1
ATOM 654 C CA . THR A 1 80 ? 16.116 -13.637 -8.081 1.00 95.56 80 THR A CA 1
ATOM 655 C C . THR A 1 80 ? 15.135 -14.787 -8.305 1.00 95.56 80 THR A C 1
ATOM 657 O O . THR A 1 80 ? 15.281 -15.830 -7.674 1.00 95.56 80 THR A O 1
ATOM 660 N N . ASN A 1 81 ? 14.138 -14.605 -9.176 1.00 94.88 81 ASN A N 1
ATOM 661 C CA . ASN A 1 81 ? 12.989 -15.512 -9.284 1.00 94.88 81 ASN A CA 1
ATOM 662 C C . ASN A 1 81 ? 12.967 -16.350 -10.570 1.00 94.88 81 ASN A C 1
ATOM 664 O O . ASN A 1 81 ? 12.234 -17.331 -10.628 1.00 94.88 81 ASN A O 1
ATOM 668 N N . VAL A 1 82 ? 13.761 -15.988 -11.581 1.00 97.00 82 VAL A N 1
ATOM 669 C CA . VAL A 1 82 ? 13.919 -16.762 -12.822 1.00 97.00 82 VAL A CA 1
ATOM 670 C C . VAL A 1 82 ? 15.319 -17.362 -12.861 1.00 97.00 82 VAL A C 1
ATOM 672 O O . VAL A 1 82 ? 15.488 -18.552 -12.611 1.00 97.00 82 VAL A O 1
ATOM 675 N N . SER A 1 83 ? 16.340 -16.547 -13.141 1.00 98.12 83 SER A N 1
ATOM 676 C CA . SER A 1 83 ? 17.744 -16.926 -12.969 1.00 98.12 83 SER A CA 1
ATOM 677 C C . SER A 1 83 ? 18.679 -15.725 -13.133 1.00 98.12 83 SER A C 1
ATOM 679 O O . SER A 1 83 ? 18.407 -14.794 -13.896 1.00 98.12 83 SER A O 1
ATOM 681 N N . MET A 1 84 ? 19.845 -15.790 -12.485 1.00 97.81 84 MET A N 1
ATOM 682 C CA . MET A 1 84 ? 20.936 -14.829 -12.685 1.00 97.81 84 MET A CA 1
ATOM 683 C C . MET A 1 84 ? 21.404 -14.778 -14.144 1.00 97.81 84 MET A C 1
ATOM 685 O O . MET A 1 84 ? 21.575 -13.692 -14.694 1.00 97.81 84 MET A O 1
ATOM 689 N N . LYS A 1 85 ? 21.524 -15.945 -14.788 1.00 98.44 85 LYS A N 1
ATOM 690 C CA . LYS A 1 85 ? 21.947 -16.067 -16.187 1.00 98.44 85 LYS A CA 1
ATOM 691 C C . LYS A 1 85 ? 20.987 -15.351 -17.142 1.00 98.44 85 LYS A C 1
ATOM 693 O O . LYS A 1 85 ? 21.440 -14.666 -18.050 1.00 98.44 85 LYS A O 1
ATOM 698 N N . THR A 1 86 ? 19.677 -15.484 -16.932 1.00 98.12 86 THR A N 1
ATOM 699 C CA . THR A 1 86 ? 18.653 -14.808 -17.745 1.00 98.12 86 THR A CA 1
ATOM 700 C C . THR A 1 86 ? 18.762 -13.291 -17.606 1.00 98.12 86 THR A C 1
ATOM 702 O O . THR A 1 86 ? 18.816 -12.583 -18.607 1.00 98.12 86 THR A O 1
ATOM 705 N N . ALA A 1 87 ? 18.860 -12.786 -16.372 1.00 98.50 87 ALA A N 1
ATOM 706 C CA . ALA A 1 87 ? 18.988 -11.350 -16.130 1.00 98.50 87 ALA A CA 1
ATOM 707 C C . ALA A 1 87 ? 20.277 -10.758 -16.734 1.00 98.50 87 ALA A C 1
ATOM 709 O O . ALA A 1 87 ? 20.275 -9.622 -17.213 1.00 98.50 87 ALA A O 1
ATOM 710 N N . GLU A 1 88 ? 21.377 -11.515 -16.720 1.00 98.38 88 GLU A N 1
ATOM 711 C CA . GLU A 1 88 ? 22.653 -11.128 -17.334 1.00 98.38 88 GLU A CA 1
ATOM 712 C C . GLU A 1 88 ? 22.600 -11.139 -18.860 1.00 98.38 88 GLU A C 1
ATOM 714 O O . GLU A 1 88 ? 23.071 -10.183 -19.471 1.00 98.38 88 GLU A O 1
ATOM 719 N N . ALA A 1 89 ? 21.970 -12.147 -19.468 1.00 98.69 89 ALA A N 1
ATOM 720 C CA . ALA A 1 89 ? 21.786 -12.212 -20.917 1.00 98.69 89 ALA A CA 1
ATOM 721 C C . ALA A 1 89 ? 20.988 -11.009 -21.447 1.00 98.69 89 ALA A C 1
ATOM 723 O O . ALA A 1 89 ? 21.423 -10.353 -22.389 1.00 98.69 89 ALA A O 1
ATOM 724 N N . ILE A 1 90 ? 19.879 -10.652 -20.786 1.00 98.75 90 ILE A N 1
ATOM 725 C CA . ILE A 1 90 ? 19.078 -9.473 -21.154 1.00 98.75 90 ILE A CA 1
ATOM 726 C C . ILE A 1 90 ? 19.896 -8.182 -20.985 1.00 98.75 90 ILE A C 1
ATOM 728 O O . ILE A 1 90 ? 19.862 -7.303 -21.844 1.00 98.75 90 ILE A O 1
ATOM 732 N N . ASN A 1 91 ? 20.662 -8.053 -19.893 1.00 98.31 91 ASN A N 1
ATOM 733 C CA . ASN A 1 91 ? 21.533 -6.890 -19.696 1.00 98.31 91 ASN A CA 1
ATOM 734 C C . ASN A 1 91 ? 22.589 -6.763 -20.798 1.00 98.31 91 ASN A C 1
ATOM 736 O O . ASN A 1 91 ? 22.821 -5.654 -21.273 1.00 98.31 91 ASN A O 1
ATOM 740 N N . LEU A 1 92 ? 23.223 -7.872 -21.182 1.00 98.56 92 LEU A N 1
ATOM 741 C CA . LEU A 1 92 ? 24.221 -7.890 -22.245 1.00 98.56 92 LEU A CA 1
ATOM 742 C C . LEU A 1 92 ? 23.598 -7.484 -23.584 1.00 98.56 92 LEU A C 1
ATOM 744 O O . LEU A 1 92 ? 24.113 -6.578 -24.225 1.00 98.56 92 LEU A O 1
ATOM 748 N N . ALA A 1 93 ? 22.434 -8.034 -23.933 1.00 98.69 93 ALA A N 1
ATOM 749 C CA . ALA A 1 93 ? 21.730 -7.678 -25.162 1.00 98.69 93 ALA A CA 1
ATOM 750 C C . ALA A 1 93 ? 21.371 -6.178 -25.239 1.00 98.69 93 ALA A C 1
ATOM 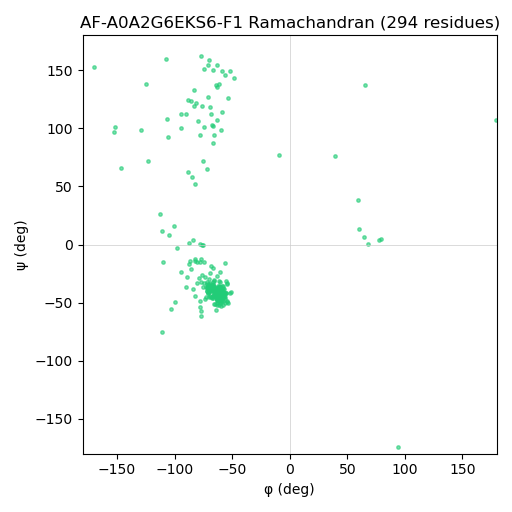752 O O . ALA A 1 93 ? 21.471 -5.576 -26.306 1.00 98.69 93 ALA A O 1
ATOM 753 N N . PHE A 1 94 ? 21.023 -5.529 -24.119 1.00 98.75 94 PHE A N 1
ATOM 754 C CA . PHE A 1 94 ? 20.845 -4.069 -24.086 1.00 98.75 94 PHE A CA 1
ATOM 755 C C . PHE A 1 94 ? 22.150 -3.286 -24.323 1.00 98.75 94 PHE A C 1
ATOM 757 O O . PHE A 1 94 ? 22.129 -2.225 -24.963 1.00 98.75 94 PHE A O 1
ATOM 764 N N . PHE A 1 95 ? 23.283 -3.773 -23.806 1.00 98.50 95 PHE A N 1
ATOM 765 C CA . PHE A 1 95 ? 24.590 -3.166 -24.068 1.00 98.50 95 PHE A CA 1
ATOM 766 C C . PHE A 1 95 ? 25.006 -3.346 -25.527 1.00 98.50 95 PHE A C 1
ATOM 768 O O . PHE A 1 95 ? 25.404 -2.362 -26.152 1.00 98.50 95 PHE A O 1
ATOM 775 N N . ASP A 1 96 ? 24.836 -4.547 -26.075 1.00 98.38 96 ASP A N 1
ATOM 776 C CA . ASP A 1 96 ? 25.126 -4.862 -27.474 1.00 98.38 96 ASP A CA 1
ATOM 777 C C . ASP A 1 96 ? 24.283 -3.987 -28.408 1.00 98.38 96 ASP A C 1
ATOM 779 O O . ASP A 1 96 ? 24.822 -3.342 -29.305 1.00 98.38 96 ASP A O 1
ATOM 783 N N . LEU A 1 97 ? 22.979 -3.856 -28.129 1.00 98.62 97 LEU A N 1
ATOM 784 C CA . LEU A 1 97 ? 22.077 -2.967 -28.866 1.00 98.62 97 LEU A CA 1
ATOM 785 C C . LEU A 1 97 ? 22.578 -1.515 -28.866 1.00 98.62 97 LEU A C 1
ATOM 787 O O . LEU A 1 97 ? 22.615 -0.857 -29.904 1.00 98.62 97 LEU A O 1
ATOM 791 N N . SER A 1 98 ? 22.979 -1.010 -27.697 1.00 98.31 98 SER A N 1
ATOM 792 C CA . SER A 1 98 ? 23.466 0.366 -27.556 1.00 98.31 98 SER A CA 1
ATOM 793 C C . SER A 1 98 ? 24.811 0.585 -28.255 1.00 98.31 98 SER A C 1
ATOM 795 O O . SER A 1 98 ? 25.011 1.645 -28.847 1.00 98.31 98 SER A O 1
ATOM 797 N N . SER A 1 99 ? 25.717 -0.400 -28.204 1.00 97.94 99 SER A N 1
ATOM 798 C CA . SER A 1 99 ? 26.997 -0.366 -28.924 1.00 97.94 99 SER A CA 1
ATOM 799 C C . SER A 1 99 ? 26.757 -0.299 -30.427 1.00 97.94 99 SER A C 1
ATOM 801 O O . SER A 1 99 ? 27.211 0.635 -31.084 1.00 97.94 99 SER A O 1
ATOM 803 N N . LEU A 1 100 ? 25.939 -1.217 -30.940 1.00 97.88 100 LEU A N 1
ATOM 804 C CA . LEU A 1 100 ? 25.636 -1.357 -32.358 1.00 97.88 100 LEU A CA 1
ATOM 805 C C . LEU A 1 100 ? 24.958 -0.111 -32.955 1.00 97.88 100 LEU A C 1
ATOM 807 O O . LEU A 1 100 ? 25.251 0.289 -34.080 1.00 97.88 100 LEU A O 1
ATOM 811 N N . ILE A 1 101 ? 24.087 0.564 -32.192 1.00 98.19 101 ILE A N 1
ATOM 812 C CA . ILE A 1 101 ? 23.515 1.861 -32.599 1.00 98.19 101 ILE A CA 1
ATOM 813 C C . ILE A 1 101 ? 24.607 2.930 -32.786 1.00 98.19 101 ILE A C 1
ATOM 815 O O . ILE A 1 101 ? 24.493 3.784 -33.672 1.00 98.19 101 ILE A O 1
ATOM 819 N N . GLY A 1 102 ? 25.630 2.915 -31.929 1.00 94.94 102 GLY A N 1
ATOM 820 C CA . GLY A 1 102 ? 26.734 3.874 -31.941 1.00 94.94 102 GLY A CA 1
ATOM 821 C C . GLY A 1 102 ? 27.785 3.611 -33.019 1.00 94.94 102 GLY A C 1
ATOM 822 O O . GLY A 1 102 ? 28.582 4.504 -33.300 1.00 94.94 102 GLY A O 1
ATOM 823 N N . GLU A 1 103 ? 27.781 2.425 -33.624 1.00 96.25 103 GLU A N 1
ATOM 824 C CA . GLU A 1 103 ? 28.743 2.037 -34.650 1.00 96.25 103 GLU A CA 1
ATOM 825 C C . GLU A 1 103 ? 28.475 2.709 -36.006 1.00 96.25 103 GLU A C 1
ATOM 827 O O . GLU A 1 103 ? 27.342 3.050 -36.390 1.00 96.25 103 GLU A O 1
ATOM 832 N N . ASP A 1 104 ? 29.559 2.894 -36.757 1.00 91.94 104 ASP A N 1
ATOM 833 C CA . ASP A 1 104 ? 29.515 3.340 -38.145 1.00 91.94 104 ASP A CA 1
ATOM 834 C C . ASP A 1 104 ? 28.973 2.234 -39.059 1.00 91.94 104 ASP A C 1
ATOM 836 O O . ASP A 1 104 ? 29.080 1.045 -38.767 1.00 91.94 104 ASP A O 1
ATOM 840 N N . GLY A 1 105 ? 28.387 2.634 -40.191 1.00 91.56 105 GLY A N 1
ATOM 841 C CA . GLY A 1 105 ? 27.709 1.719 -41.111 1.00 91.56 105 GLY A CA 1
ATOM 842 C C . GLY A 1 105 ? 26.201 1.601 -40.869 1.00 91.56 105 GLY A C 1
ATOM 843 O O . GLY A 1 105 ? 25.611 2.370 -40.097 1.00 91.56 105 GLY A O 1
ATOM 844 N N . ASN A 1 106 ? 25.582 0.678 -41.613 1.00 94.00 106 ASN A N 1
ATOM 845 C CA . ASN A 1 106 ? 24.157 0.364 -41.554 1.00 94.00 106 ASN A CA 1
ATOM 846 C C . ASN A 1 106 ? 23.957 -0.982 -40.850 1.00 94.00 106 ASN A C 1
ATOM 848 O O . ASN A 1 106 ? 24.221 -2.018 -41.451 1.00 94.00 106 ASN A O 1
ATOM 852 N N . HIS A 1 107 ? 23.435 -0.929 -39.625 1.00 97.50 107 HIS A N 1
ATOM 853 C CA . HIS A 1 107 ? 23.162 -2.094 -38.772 1.00 97.50 107 HIS A CA 1
ATOM 854 C C . HIS A 1 107 ? 21.662 -2.312 -38.543 1.00 97.50 107 HIS A C 1
ATOM 856 O O . HIS A 1 107 ? 21.236 -2.796 -37.495 1.00 97.50 107 HIS A O 1
ATOM 862 N N . THR A 1 108 ? 20.820 -1.860 -39.481 1.00 97.00 108 THR A N 1
ATOM 863 C CA . THR A 1 108 ? 19.358 -1.849 -39.294 1.00 97.00 108 THR A CA 1
ATOM 864 C C . THR A 1 108 ? 18.814 -3.246 -38.989 1.00 97.00 108 THR A C 1
ATOM 866 O O . THR A 1 108 ? 17.998 -3.401 -38.084 1.00 97.00 108 THR A O 1
ATOM 869 N N . GLN A 1 109 ? 19.268 -4.274 -39.709 1.00 97.62 109 GLN A N 1
ATOM 870 C CA . GLN A 1 109 ? 18.744 -5.630 -39.546 1.00 97.62 109 GLN A CA 1
ATOM 871 C C . GLN A 1 109 ? 19.159 -6.245 -38.203 1.00 97.62 109 GLN A C 1
ATOM 873 O O . GLN A 1 109 ? 18.355 -6.902 -37.534 1.00 97.62 109 GLN A O 1
ATOM 878 N N . GLU A 1 110 ? 20.400 -6.016 -37.790 1.00 98.25 110 GLU A N 1
ATOM 879 C CA . GLU A 1 110 ? 20.965 -6.489 -36.533 1.00 98.25 110 GLU A CA 1
ATOM 880 C C . GLU A 1 110 ? 20.279 -5.811 -35.337 1.00 98.25 110 GLU A C 1
ATOM 882 O O . GLU A 1 110 ? 19.841 -6.496 -34.412 1.00 98.25 110 GLU A O 1
ATOM 887 N N . ILE A 1 111 ? 20.070 -4.489 -35.398 1.00 98.50 111 ILE A N 1
ATOM 888 C CA . ILE A 1 111 ? 19.329 -3.721 -34.382 1.00 98.50 111 ILE A CA 1
ATOM 889 C C . ILE A 1 111 ? 17.901 -4.249 -34.236 1.00 98.50 111 ILE A C 1
ATOM 891 O O . ILE A 1 111 ? 17.450 -4.479 -33.115 1.00 98.50 111 ILE A O 1
ATOM 895 N N . HIS A 1 112 ? 17.199 -4.485 -35.350 1.00 98.12 112 HIS A N 1
ATOM 896 C CA . HIS A 1 112 ? 15.852 -5.062 -35.326 1.00 98.12 112 HIS A CA 1
ATOM 897 C C . HIS A 1 112 ? 15.836 -6.446 -34.679 1.00 98.12 112 HIS A C 1
ATOM 899 O O . HIS A 1 112 ? 14.952 -6.761 -33.884 1.00 98.12 112 HIS A O 1
ATOM 905 N N . THR A 1 113 ? 16.824 -7.276 -35.010 1.00 98.44 113 THR A N 1
ATOM 906 C CA . THR A 1 113 ? 16.933 -8.635 -34.475 1.00 98.44 113 THR A CA 1
ATOM 907 C C . THR A 1 113 ? 17.125 -8.606 -32.959 1.00 98.44 113 THR A C 1
ATOM 909 O O . THR A 1 113 ? 16.364 -9.253 -32.240 1.00 98.44 113 THR A O 1
ATOM 912 N N . ILE A 1 114 ? 18.075 -7.807 -32.461 1.00 98.50 114 ILE A N 1
ATOM 913 C CA . ILE A 1 114 ? 18.350 -7.694 -31.022 1.00 98.50 114 ILE A CA 1
ATOM 914 C C . ILE A 1 114 ? 17.159 -7.071 -30.284 1.00 98.50 114 ILE A C 1
ATOM 916 O O . ILE A 1 114 ? 16.753 -7.584 -29.244 1.00 98.50 114 ILE A O 1
ATOM 920 N N . ALA A 1 115 ? 16.564 -5.999 -30.819 1.00 98.56 115 ALA A N 1
ATOM 921 C CA . ALA A 1 115 ? 15.426 -5.329 -30.193 1.00 98.56 115 ALA A CA 1
ATOM 922 C C . ALA A 1 115 ? 14.206 -6.257 -30.070 1.00 98.56 115 ALA A C 1
ATOM 924 O O . ALA A 1 115 ? 13.607 -6.354 -28.999 1.00 98.56 115 ALA A O 1
ATOM 925 N N . ASN A 1 116 ? 13.864 -6.996 -31.128 1.00 97.88 116 ASN A N 1
ATOM 926 C CA . ASN A 1 116 ? 12.746 -7.938 -31.082 1.00 97.88 116 ASN A CA 1
ATOM 927 C C . ASN A 1 116 ? 13.025 -9.106 -30.127 1.00 97.88 116 ASN A C 1
ATOM 929 O O . ASN A 1 116 ? 12.137 -9.499 -29.371 1.00 97.88 116 ASN A O 1
ATOM 933 N N . GLN A 1 117 ? 14.257 -9.627 -30.112 1.00 98.12 117 GLN A N 1
ATOM 934 C CA . GLN A 1 117 ? 14.624 -10.703 -29.193 1.00 98.12 117 GLN A CA 1
ATOM 935 C C . GLN A 1 117 ? 14.584 -10.241 -27.732 1.00 98.12 117 GLN A C 1
ATOM 937 O O . GLN A 1 117 ? 14.055 -10.960 -26.893 1.00 98.12 117 GLN A O 1
ATOM 942 N N . LEU A 1 118 ? 15.044 -9.021 -27.431 1.00 98.62 118 LEU A N 1
ATOM 943 C CA . LEU A 1 118 ? 14.931 -8.418 -26.099 1.00 98.62 118 LEU A CA 1
ATOM 944 C C . LEU A 1 118 ? 13.480 -8.355 -25.612 1.00 98.62 118 LEU A C 1
ATOM 946 O O . LEU A 1 118 ? 13.206 -8.699 -24.463 1.00 98.62 118 LEU A O 1
ATOM 950 N N . SER A 1 119 ? 12.554 -7.928 -26.476 1.00 98.12 119 SER A N 1
ATOM 951 C CA . SER A 1 119 ? 11.126 -7.884 -26.141 1.00 98.12 119 SER A CA 1
ATOM 952 C C . SER A 1 119 ? 10.599 -9.280 -25.783 1.00 98.12 119 SER A C 1
ATOM 954 O O . SER A 1 119 ? 10.018 -9.470 -24.712 1.00 98.12 119 SER A O 1
ATOM 956 N N . ILE A 1 120 ? 10.889 -10.277 -26.627 1.00 97.75 120 ILE A N 1
ATOM 957 C CA . ILE A 1 120 ? 10.481 -11.673 -26.422 1.00 97.75 120 ILE A CA 1
ATOM 958 C C . ILE A 1 120 ? 11.074 -12.238 -25.125 1.00 97.75 120 ILE A C 1
ATOM 960 O O . ILE A 1 120 ? 10.337 -12.791 -24.304 1.00 97.75 120 ILE A O 1
ATOM 964 N N . ASP A 1 121 ? 12.383 -12.083 -24.922 1.00 98.19 121 ASP A N 1
ATOM 965 C CA . ASP A 1 121 ? 13.103 -12.625 -23.769 1.00 98.19 121 ASP A CA 1
ATOM 966 C C . ASP A 1 121 ? 12.553 -12.055 -22.462 1.00 98.19 121 ASP A C 1
ATOM 968 O O . ASP A 1 121 ? 12.299 -12.802 -21.518 1.00 98.19 121 ASP A O 1
ATOM 972 N N . ILE A 1 122 ? 12.309 -10.742 -22.403 1.00 98.38 122 ILE A N 1
ATOM 973 C CA . ILE A 1 122 ? 11.735 -10.109 -21.212 1.00 98.38 122 ILE A CA 1
ATOM 974 C C . ILE A 1 122 ? 10.298 -10.589 -21.008 1.00 98.38 122 ILE A C 1
ATOM 976 O O . ILE A 1 122 ? 9.953 -10.986 -19.894 1.00 98.38 122 ILE A O 1
ATOM 980 N N . GLN A 1 123 ? 9.472 -10.622 -22.059 1.00 97.44 123 GLN A N 1
ATOM 981 C CA . GLN A 1 123 ? 8.070 -11.033 -21.965 1.00 97.44 123 GLN A CA 1
ATOM 982 C C . GLN A 1 123 ? 7.911 -12.458 -21.411 1.00 97.44 123 GLN A C 1
ATOM 984 O O . GLN A 1 123 ? 7.019 -12.708 -20.598 1.00 97.44 123 GLN A O 1
ATOM 989 N N . GLN A 1 124 ? 8.806 -13.376 -21.782 1.00 96.81 124 GLN A N 1
ATOM 990 C CA . GLN A 1 124 ? 8.806 -14.758 -21.292 1.00 96.81 124 GLN A CA 1
ATOM 991 C C . GLN A 1 124 ? 9.116 -14.885 -19.792 1.00 96.81 124 GLN A C 1
ATOM 993 O O . GLN A 1 124 ? 8.758 -15.891 -19.184 1.00 96.81 124 GLN A O 1
ATOM 998 N N . THR A 1 125 ? 9.745 -13.877 -19.178 1.00 97.62 125 THR A N 1
ATOM 999 C CA . THR A 1 125 ? 10.058 -13.883 -17.736 1.00 97.62 125 THR A CA 1
ATOM 1000 C C . THR A 1 125 ? 8.933 -13.364 -16.848 1.00 97.62 125 THR A C 1
ATOM 1002 O O . THR A 1 125 ? 8.995 -13.527 -15.632 1.00 97.62 125 THR A O 1
ATOM 1005 N N . LEU A 1 126 ? 7.927 -12.706 -17.428 1.00 96.50 126 LEU A N 1
ATOM 1006 C CA . LEU A 1 126 ? 6.887 -12.001 -16.677 1.00 96.50 126 LEU A CA 1
ATOM 1007 C C . LEU A 1 126 ? 5.831 -12.888 -16.001 1.00 96.50 126 LEU A C 1
ATOM 1009 O O . LEU A 1 126 ? 5.327 -12.469 -14.952 1.00 96.50 126 LEU A O 1
ATOM 1013 N N . PRO A 1 127 ? 5.434 -14.048 -16.565 1.00 95.25 127 PRO A N 1
ATOM 1014 C CA . PRO A 1 127 ? 4.466 -14.926 -15.922 1.00 95.25 127 PRO A CA 1
ATOM 1015 C C . PRO A 1 127 ? 4.889 -15.274 -14.493 1.00 95.25 127 PRO A C 1
ATOM 1017 O O . PRO A 1 127 ? 6.006 -15.725 -14.259 1.00 95.25 127 PRO A O 1
ATOM 1020 N N . ASP A 1 128 ? 3.988 -15.030 -13.539 1.00 92.50 128 ASP A N 1
ATOM 1021 C CA . ASP A 1 128 ? 4.161 -15.322 -12.111 1.00 92.50 128 ASP A CA 1
ATOM 1022 C C . ASP A 1 128 ? 5.353 -14.611 -11.428 1.00 92.50 128 ASP A C 1
ATOM 1024 O O . ASP A 1 128 ? 5.699 -14.918 -10.284 1.00 92.50 128 ASP A O 1
ATOM 1028 N N . LEU A 1 129 ? 5.951 -13.606 -12.081 1.00 93.81 129 LEU A N 1
ATOM 1029 C CA . LEU A 1 129 ? 7.079 -12.855 -11.541 1.00 93.81 129 LEU A CA 1
ATOM 1030 C C . LEU A 1 129 ? 6.632 -11.974 -10.355 1.00 93.81 129 LEU A C 1
ATOM 1032 O O . LEU A 1 129 ? 5.823 -11.055 -10.535 1.00 93.81 129 LEU A O 1
ATOM 1036 N N . PRO A 1 130 ? 7.152 -12.176 -9.131 1.00 93.44 130 PRO A N 1
ATOM 1037 C CA . PRO A 1 130 ? 6.721 -11.398 -7.975 1.00 93.44 130 PRO A CA 1
ATOM 1038 C C . PRO A 1 130 ? 7.339 -9.993 -7.974 1.00 93.44 130 PRO A C 1
ATOM 1040 O O . PRO A 1 130 ? 8.353 -9.734 -8.621 1.00 93.44 130 PRO A O 1
ATOM 1043 N N . LEU A 1 131 ? 6.758 -9.071 -7.200 1.00 92.06 131 LEU A N 1
ATOM 1044 C CA . LEU A 1 131 ? 7.417 -7.801 -6.870 1.00 92.06 131 LEU A CA 1
ATOM 1045 C C . LEU A 1 131 ? 8.656 -8.046 -5.997 1.00 92.06 131 LEU A C 1
ATOM 1047 O O . LEU A 1 131 ? 8.690 -8.966 -5.181 1.00 92.06 131 LEU A O 1
ATOM 1051 N N . THR A 1 132 ? 9.659 -7.178 -6.098 1.00 89.62 132 THR A N 1
ATOM 1052 C CA . THR A 1 132 ? 10.789 -7.210 -5.161 1.00 89.62 132 THR A CA 1
ATOM 1053 C C . THR A 1 132 ? 10.352 -6.753 -3.760 1.00 89.62 132 THR A C 1
ATOM 1055 O O . THR A 1 132 ? 9.396 -5.977 -3.621 1.00 89.62 132 THR A O 1
ATOM 1058 N N . PRO A 1 133 ? 11.092 -7.117 -2.693 1.00 87.62 133 PRO A N 1
ATOM 1059 C CA . PRO A 1 133 ? 10.815 -6.616 -1.346 1.00 87.62 133 PRO A CA 1
ATOM 1060 C C . PRO A 1 133 ? 10.795 -5.083 -1.253 1.00 87.62 133 PRO A C 1
ATOM 1062 O O . PRO A 1 133 ? 10.067 -4.518 -0.437 1.00 87.62 133 PRO A O 1
ATOM 1065 N N . ARG A 1 134 ? 11.590 -4.390 -2.080 1.00 90.19 134 ARG A N 1
ATOM 1066 C CA . ARG A 1 134 ? 11.604 -2.923 -2.152 1.00 90.19 134 ARG A CA 1
ATOM 1067 C C . ARG A 1 134 ? 10.274 -2.385 -2.678 1.00 90.19 134 ARG A C 1
ATOM 1069 O O . ARG A 1 134 ? 9.691 -1.519 -2.027 1.00 90.19 134 ARG A O 1
ATOM 1076 N N . LEU A 1 135 ? 9.794 -2.906 -3.808 1.00 87.00 135 LEU A N 1
ATOM 1077 C CA . LEU A 1 135 ? 8.525 -2.495 -4.412 1.00 87.00 135 LEU A CA 1
ATOM 1078 C C . LEU A 1 135 ? 7.329 -2.833 -3.513 1.00 87.00 135 LEU A C 1
ATOM 1080 O O . LEU A 1 135 ? 6.454 -1.990 -3.322 1.00 87.00 135 LEU A O 1
ATOM 1084 N N . MET A 1 136 ? 7.334 -4.007 -2.873 1.00 83.44 136 MET A N 1
ATOM 1085 C CA . MET A 1 136 ? 6.309 -4.376 -1.887 1.00 83.44 136 MET A CA 1
ATOM 1086 C C . MET A 1 136 ? 6.249 -3.373 -0.727 1.00 83.44 136 MET A C 1
ATOM 1088 O O . MET A 1 136 ? 5.168 -2.910 -0.362 1.00 83.44 136 MET A O 1
ATOM 1092 N N . ARG A 1 137 ? 7.405 -2.973 -0.173 1.00 82.12 137 ARG A N 1
ATOM 1093 C CA . ARG A 1 137 ? 7.464 -1.948 0.885 1.00 82.12 137 ARG A CA 1
ATOM 1094 C C . ARG A 1 137 ? 6.962 -0.589 0.408 1.00 82.12 137 ARG A C 1
ATOM 1096 O O . ARG A 1 137 ? 6.259 0.082 1.156 1.00 82.12 137 ARG A O 1
ATOM 1103 N N . GLN A 1 138 ? 7.299 -0.181 -0.815 1.00 80.69 138 GLN A N 1
ATOM 1104 C CA . GLN A 1 138 ? 6.812 1.078 -1.387 1.00 80.69 138 GLN A CA 1
ATOM 1105 C C . GLN A 1 138 ? 5.289 1.071 -1.557 1.00 80.69 138 GLN A C 1
ATOM 1107 O O . GLN A 1 138 ? 4.629 2.039 -1.178 1.00 80.69 138 GLN A O 1
ATOM 1112 N N . GLN A 1 139 ? 4.719 -0.029 -2.051 1.00 77.75 139 GLN A N 1
ATOM 1113 C CA . GLN A 1 139 ? 3.271 -0.179 -2.181 1.00 77.75 139 GLN A CA 1
ATOM 1114 C C . GLN A 1 139 ? 2.579 -0.166 -0.813 1.00 77.75 139 GLN A C 1
ATOM 1116 O O . GLN A 1 139 ? 1.591 0.545 -0.633 1.00 77.75 139 GLN A O 1
ATOM 1121 N N . ALA A 1 140 ? 3.127 -0.886 0.169 1.00 78.25 140 ALA A N 1
ATOM 1122 C CA . ALA A 1 140 ? 2.615 -0.883 1.536 1.00 78.25 140 ALA A CA 1
ATOM 1123 C C . ALA A 1 140 ? 2.656 0.523 2.157 1.00 78.25 140 ALA A C 1
ATOM 1125 O O . ALA A 1 140 ? 1.665 0.964 2.731 1.00 78.25 140 ALA A O 1
ATOM 1126 N N . ALA A 1 141 ? 3.758 1.259 1.985 1.00 77.75 141 ALA A N 1
ATOM 1127 C CA . ALA A 1 141 ? 3.886 2.632 2.471 1.00 77.75 141 ALA A CA 1
ATOM 1128 C C . ALA A 1 141 ? 2.877 3.580 1.802 1.00 77.75 141 ALA A C 1
ATOM 1130 O O . ALA A 1 141 ? 2.264 4.407 2.475 1.00 77.75 141 ALA A O 1
ATOM 1131 N N . HIS A 1 142 ? 2.661 3.440 0.492 1.00 75.81 142 HIS A N 1
ATOM 1132 C CA . HIS A 1 142 ? 1.667 4.230 -0.231 1.00 75.81 142 HIS A CA 1
ATOM 1133 C C . HIS A 1 142 ? 0.240 3.957 0.272 1.00 75.81 142 HIS A C 1
ATOM 1135 O O . HIS A 1 142 ? -0.524 4.893 0.509 1.00 75.81 142 HIS A O 1
ATOM 1141 N N . LEU A 1 143 ? -0.117 2.685 0.476 1.00 77.81 143 LEU A N 1
ATOM 1142 C CA . LEU A 1 143 ? -1.417 2.303 1.031 1.00 77.81 143 LEU A CA 1
ATOM 1143 C C . LEU A 1 143 ? -1.589 2.805 2.468 1.00 77.81 143 LEU A C 1
ATOM 1145 O O . LEU A 1 143 ? -2.624 3.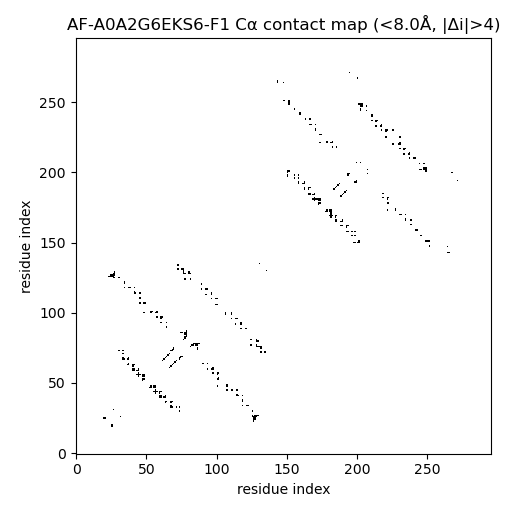390 2.777 1.00 77.81 143 LEU A O 1
ATOM 1149 N N . ALA A 1 144 ? -0.566 2.654 3.311 1.00 78.62 144 ALA A N 1
ATOM 1150 C CA . ALA A 1 144 ? -0.576 3.155 4.682 1.00 78.62 144 ALA A CA 1
ATOM 1151 C C . ALA A 1 144 ? -0.763 4.678 4.729 1.00 78.62 144 ALA A C 1
ATOM 1153 O O . ALA A 1 144 ? -1.554 5.175 5.524 1.00 78.62 144 ALA A O 1
ATOM 1154 N N . LYS A 1 145 ? -0.094 5.421 3.838 1.00 80.88 145 LYS A N 1
ATOM 1155 C CA . LYS A 1 145 ? -0.277 6.871 3.712 1.00 80.88 145 LYS A CA 1
ATOM 1156 C C . LYS A 1 145 ? -1.708 7.225 3.303 1.00 80.88 145 LYS A C 1
ATOM 1158 O O . LYS A 1 145 ? -2.325 8.070 3.942 1.00 80.88 145 LYS A O 1
ATOM 1163 N N . LYS A 1 146 ? -2.249 6.569 2.271 1.00 83.19 146 LYS A N 1
ATOM 1164 C CA . LYS A 1 146 ? -3.627 6.804 1.808 1.00 83.19 146 LYS A CA 1
ATOM 1165 C C . LYS A 1 146 ? -4.646 6.537 2.917 1.00 83.19 146 LYS A C 1
ATOM 1167 O O . LYS A 1 146 ? -5.607 7.286 3.066 1.00 83.19 146 LYS A O 1
ATOM 1172 N N . GLU A 1 147 ? -4.424 5.486 3.694 1.00 82.81 147 GLU A N 1
ATOM 1173 C CA . GLU A 1 147 ? -5.284 5.131 4.815 1.00 82.81 147 GLU A CA 1
ATOM 1174 C C . GLU A 1 147 ? -5.182 6.139 5.965 1.00 82.81 147 GLU A C 1
ATOM 1176 O O . GLU A 1 147 ? -6.200 6.604 6.472 1.00 82.81 147 GLU A O 1
ATOM 1181 N N . ALA A 1 148 ? -3.967 6.561 6.317 1.00 83.50 148 ALA A N 1
ATOM 1182 C CA . ALA A 1 148 ? -3.740 7.606 7.311 1.00 83.50 148 ALA A CA 1
ATOM 1183 C C . ALA A 1 148 ? -4.426 8.930 6.920 1.00 83.50 148 ALA A C 1
ATOM 1185 O O . ALA A 1 148 ? -5.045 9.579 7.762 1.00 83.50 148 ALA A O 1
ATOM 1186 N N . GLU A 1 149 ? -4.377 9.307 5.638 1.00 85.56 149 GLU A N 1
ATOM 1187 C CA . GLU A 1 149 ? -5.091 10.479 5.118 1.00 85.56 149 GLU A CA 1
ATOM 1188 C C . GLU A 1 149 ? -6.617 10.311 5.175 1.00 85.56 149 GLU A C 1
ATOM 1190 O O . GLU A 1 149 ? -7.325 11.275 5.472 1.00 85.56 149 GLU A O 1
ATOM 1195 N N . ARG A 1 150 ? -7.141 9.106 4.899 1.00 91.75 150 ARG A N 1
ATOM 1196 C CA . ARG A 1 150 ? -8.577 8.802 5.012 1.00 91.75 150 ARG A CA 1
ATOM 1197 C C . ARG A 1 150 ? -9.057 8.958 6.455 1.00 91.75 150 ARG A C 1
ATOM 1199 O O . ARG A 1 150 ? -10.077 9.604 6.679 1.00 91.75 150 ARG A O 1
ATOM 1206 N N . ILE A 1 151 ? -8.321 8.384 7.406 1.00 88.88 151 ILE A N 1
ATOM 1207 C CA . ILE A 1 151 ? -8.613 8.452 8.846 1.00 88.88 151 ILE A CA 1
ATOM 1208 C C . ILE A 1 151 ? -8.545 9.904 9.332 1.00 88.88 151 ILE A C 1
ATOM 1210 O O . ILE A 1 151 ? -9.464 10.382 9.990 1.00 88.88 151 ILE A O 1
ATOM 1214 N N . GLU A 1 152 ? -7.501 10.649 8.963 1.00 87.50 152 GLU A N 1
ATOM 1215 C CA . GLU A 1 152 ? -7.358 12.055 9.359 1.00 87.50 152 GLU A CA 1
ATOM 1216 C C . GLU A 1 152 ? -8.532 12.919 8.869 1.00 87.50 152 GLU A C 1
ATOM 1218 O O . GLU A 1 152 ? -9.075 13.728 9.627 1.00 87.50 152 GLU A O 1
ATOM 1223 N N . LYS A 1 153 ? -8.946 12.736 7.608 1.00 91.12 153 LYS A N 1
ATOM 1224 C CA . LYS A 1 153 ? -9.982 13.557 6.962 1.00 91.12 153 LYS A CA 1
ATOM 1225 C C . LYS A 1 153 ? -11.411 13.151 7.319 1.00 91.12 153 LYS A C 1
ATOM 1227 O O . LYS A 1 153 ? -12.327 13.922 7.043 1.00 91.12 153 LYS A O 1
ATOM 1232 N N . LYS A 1 154 ? -11.624 11.965 7.896 1.00 93.81 154 LYS A N 1
ATOM 1233 C CA . LYS A 1 154 ? -12.962 11.504 8.273 1.00 93.81 154 LYS A CA 1
ATOM 1234 C C . LYS A 1 154 ? -13.561 12.411 9.363 1.00 93.81 154 LYS A C 1
ATOM 1236 O O . LYS A 1 154 ? -12.882 12.802 10.318 1.00 93.81 154 LYS A O 1
ATOM 1241 N N . ASP A 1 155 ? -14.842 12.735 9.195 1.00 95.19 155 ASP A N 1
ATOM 1242 C CA . ASP A 1 155 ? -15.690 13.340 10.225 1.00 95.19 155 ASP A CA 1
ATOM 1243 C C . ASP A 1 155 ? -16.279 12.222 11.094 1.00 95.19 155 ASP A C 1
ATOM 1245 O O . ASP A 1 155 ? -16.905 11.294 10.581 1.00 95.19 155 ASP A O 1
ATOM 1249 N N . TYR A 1 156 ? -16.043 12.301 12.403 1.00 96.31 156 TYR A N 1
ATOM 1250 C CA . TYR A 1 156 ? -16.406 11.266 13.371 1.00 96.31 156 TYR A CA 1
ATOM 1251 C C . TYR A 1 156 ? -17.631 11.619 14.219 1.00 96.31 156 TYR A C 1
ATOM 1253 O O . TYR A 1 156 ? -17.933 10.908 15.178 1.00 96.31 156 TYR A O 1
ATOM 1261 N N . ARG A 1 157 ? -18.353 12.706 13.912 1.00 96.12 157 ARG A N 1
ATOM 1262 C CA . ARG A 1 157 ? -19.519 13.127 14.710 1.00 96.12 157 ARG A CA 1
ATOM 1263 C C . ARG A 1 157 ? -20.585 12.033 14.825 1.00 96.12 157 ARG A C 1
ATOM 1265 O O . ARG A 1 157 ? -21.055 11.770 15.932 1.00 96.12 157 ARG A O 1
ATOM 1272 N N . ASP A 1 158 ? -20.892 11.347 13.728 1.00 97.12 158 ASP A N 1
ATOM 1273 C CA . ASP A 1 158 ? -21.883 10.260 13.711 1.00 97.12 158 ASP A CA 1
ATOM 1274 C C . ASP A 1 158 ? -21.405 9.027 14.496 1.00 97.12 158 ASP A C 1
ATOM 1276 O O . ASP A 1 158 ? -22.193 8.366 15.183 1.00 97.12 158 ASP A O 1
ATOM 1280 N N . ASP A 1 159 ? -20.100 8.736 14.451 1.00 97.31 1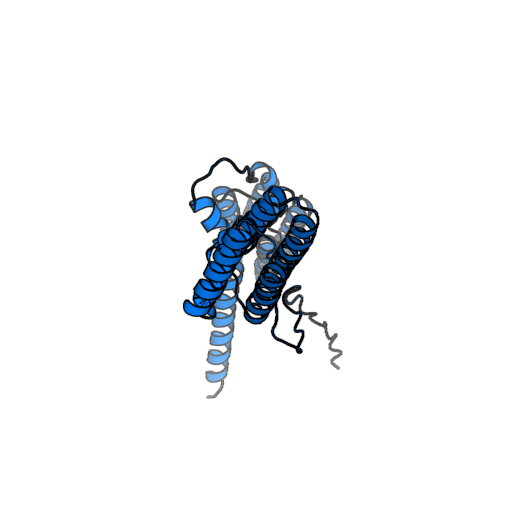59 ASP A N 1
ATOM 1281 C CA . ASP A 1 159 ? -19.502 7.654 15.237 1.00 97.31 159 ASP A CA 1
ATOM 1282 C C . ASP A 1 159 ? -19.571 7.978 16.741 1.00 97.31 159 ASP A C 1
ATOM 1284 O O . ASP A 1 159 ? -19.992 7.152 17.554 1.00 97.31 159 ASP A O 1
ATOM 1288 N N . ILE A 1 160 ? -19.247 9.217 17.127 1.00 97.06 160 ILE A N 1
ATOM 1289 C CA . ILE A 1 160 ? -19.364 9.702 18.512 1.00 97.06 160 ILE A CA 1
ATOM 1290 C C . ILE A 1 160 ? -20.824 9.645 18.985 1.00 97.06 160 ILE A C 1
ATOM 1292 O O . ILE A 1 160 ? -21.097 9.213 20.108 1.00 97.06 160 ILE A O 1
ATOM 1296 N N . GLN A 1 161 ? -21.784 10.032 18.142 1.00 96.81 161 GLN A N 1
ATOM 1297 C CA . GLN A 1 161 ? -23.210 9.941 18.466 1.00 96.81 161 GLN A CA 1
ATOM 1298 C C . GLN A 1 161 ? -23.666 8.487 18.662 1.00 96.81 161 GLN A C 1
ATOM 1300 O O . GLN A 1 161 ? -24.407 8.190 19.605 1.00 96.81 161 GLN A O 1
ATOM 1305 N N . SER A 1 162 ? -23.196 7.571 17.815 1.00 96.00 162 SER A N 1
ATOM 1306 C CA . SER A 1 162 ? -23.488 6.138 17.928 1.00 96.00 162 SER A CA 1
ATOM 1307 C C . SER A 1 162 ? -22.934 5.549 19.229 1.00 96.00 162 SER A C 1
ATOM 1309 O O . SER A 1 162 ? -23.639 4.825 19.935 1.00 96.00 162 SER A O 1
ATOM 1311 N N . LEU A 1 163 ? -21.705 5.920 19.600 1.00 96.81 163 LEU A N 1
ATOM 1312 C CA . LEU A 1 163 ? -21.090 5.534 20.872 1.00 96.81 163 LEU A CA 1
ATOM 1313 C C . LEU A 1 163 ? -21.880 6.070 22.073 1.00 96.81 163 LEU A C 1
ATOM 1315 O O . LEU A 1 163 ? -22.162 5.321 23.009 1.00 96.81 163 LEU A O 1
ATOM 1319 N N . ASN A 1 164 ? -22.297 7.337 22.033 1.00 96.56 164 ASN A N 1
ATOM 1320 C CA . ASN A 1 164 ? -23.117 7.930 23.090 1.00 96.56 164 ASN A CA 1
ATOM 1321 C C . ASN A 1 164 ? -24.480 7.238 23.223 1.00 96.56 164 ASN A C 1
ATOM 1323 O O . ASN A 1 164 ? -24.935 7.009 24.341 1.00 96.56 164 ASN A O 1
ATOM 1327 N N . THR A 1 165 ? -25.095 6.851 22.103 1.00 96.12 165 THR A N 1
ATOM 1328 C CA . THR A 1 165 ? -26.359 6.097 22.086 1.00 96.12 165 THR A CA 1
ATOM 1329 C C . THR A 1 165 ? -26.197 4.730 22.749 1.00 96.12 165 THR A C 1
ATOM 1331 O O . THR A 1 165 ? -27.006 4.356 23.598 1.00 96.12 165 THR A O 1
ATOM 1334 N N . ALA A 1 166 ? -25.115 4.010 22.434 1.00 95.69 166 ALA A N 1
ATOM 1335 C CA . ALA A 1 166 ? -24.808 2.736 23.080 1.00 95.69 166 ALA A CA 1
ATOM 1336 C C . ALA A 1 166 ? -24.619 2.894 24.600 1.00 95.69 166 ALA A C 1
ATOM 1338 O O . ALA A 1 166 ? -25.111 2.074 25.371 1.00 95.69 166 ALA A O 1
ATOM 1339 N N . LEU A 1 167 ? -23.964 3.970 25.045 1.00 97.19 167 LEU A N 1
ATOM 1340 C CA . LEU A 1 167 ? -23.784 4.264 26.469 1.00 97.19 167 LEU A CA 1
ATOM 1341 C C . LEU A 1 167 ? -25.096 4.604 27.188 1.00 97.19 167 LEU A C 1
ATOM 1343 O O . LEU A 1 167 ? -25.293 4.184 28.328 1.00 97.19 167 LEU A O 1
ATOM 1347 N N . THR A 1 168 ? -26.018 5.301 26.524 1.00 96.12 168 THR A N 1
ATOM 1348 C CA . THR A 1 168 ? -27.370 5.528 27.055 1.00 96.12 168 THR A CA 1
ATOM 1349 C C . THR A 1 168 ? -28.120 4.207 27.236 1.00 96.12 168 THR A C 1
ATOM 1351 O O . THR A 1 168 ? -28.746 4.004 28.277 1.00 96.12 168 THR A O 1
ATOM 1354 N N . GLN A 1 169 ? -27.995 3.274 26.284 1.00 95.62 169 GLN A N 1
ATOM 1355 C CA . GLN A 1 169 ? -28.587 1.939 26.416 1.00 95.62 169 GLN A CA 1
ATOM 1356 C C . GLN A 1 169 ? -28.004 1.173 27.611 1.00 95.62 169 GLN A C 1
ATOM 1358 O O . GLN A 1 169 ? -28.752 0.560 28.364 1.00 95.62 169 GLN A O 1
ATOM 1363 N N . VAL A 1 170 ? -26.689 1.266 27.841 1.00 96.19 170 VAL A N 1
ATOM 1364 C CA . VAL A 1 170 ? -26.029 0.638 28.999 1.00 96.19 170 VAL A CA 1
ATOM 1365 C C . VAL A 1 170 ? -26.627 1.124 30.324 1.00 96.19 170 VAL A C 1
ATOM 1367 O O . VAL A 1 170 ? -26.898 0.299 31.195 1.00 96.19 170 VAL A O 1
ATOM 1370 N N . ILE A 1 171 ? -26.859 2.436 30.485 1.00 95.69 171 ILE A N 1
ATOM 1371 C CA . ILE A 1 171 ? -27.522 2.967 31.690 1.00 95.69 171 ILE A CA 1
ATOM 1372 C C . ILE A 1 171 ? -28.948 2.425 31.796 1.00 95.69 171 ILE A C 1
ATOM 1374 O O . ILE A 1 171 ? -29.335 1.974 32.873 1.00 95.69 171 ILE A O 1
ATOM 1378 N N . SER A 1 172 ? -29.714 2.469 30.701 1.00 96.44 172 SER A N 1
ATOM 1379 C CA . SER A 1 172 ? -31.112 2.024 30.676 1.00 96.44 172 SER A CA 1
ATOM 1380 C C . SER A 1 172 ? -31.246 0.559 31.098 1.00 96.44 172 SER A C 1
ATOM 1382 O O . SER A 1 172 ? -32.046 0.239 31.975 1.00 96.44 172 SER A O 1
ATOM 1384 N N . ASP A 1 173 ? -30.425 -0.322 30.520 1.00 95.81 173 ASP A N 1
ATOM 1385 C CA . ASP A 1 173 ? -30.393 -1.747 30.860 1.00 95.81 173 ASP A CA 1
ATOM 1386 C C . ASP A 1 173 ? -30.019 -1.943 32.337 1.00 95.81 173 ASP A C 1
ATOM 1388 O O . ASP A 1 173 ? -30.652 -2.712 33.060 1.00 95.81 173 ASP A O 1
ATOM 1392 N N . TYR A 1 174 ? -29.010 -1.214 32.821 1.00 97.06 174 TYR A N 1
ATOM 1393 C CA . TYR A 1 174 ? -28.550 -1.347 34.202 1.00 97.06 174 TYR A CA 1
ATOM 1394 C C . TYR A 1 174 ? -29.596 -0.874 35.223 1.00 97.06 174 TYR A C 1
ATOM 1396 O O . TYR A 1 174 ? -29.794 -1.522 36.248 1.00 97.06 174 TYR A O 1
ATOM 1404 N N . GLN A 1 175 ? -30.303 0.223 34.935 1.00 95.25 175 GLN A N 1
ATOM 1405 C CA . GLN A 1 175 ? -31.392 0.745 35.770 1.00 95.25 175 GLN A CA 1
ATOM 1406 C C . GLN A 1 175 ? -32.596 -0.198 35.836 1.00 95.25 175 GLN A C 1
ATOM 1408 O O . GLN A 1 175 ? -33.260 -0.262 36.867 1.00 95.25 175 GLN A O 1
ATOM 1413 N N . ALA A 1 176 ? -32.844 -0.960 34.769 1.00 96.19 176 ALA A N 1
ATOM 1414 C CA . ALA A 1 176 ? -33.873 -1.994 34.736 1.00 96.19 176 ALA A CA 1
ATOM 1415 C C . ALA A 1 176 ? -33.484 -3.275 35.507 1.00 96.19 176 ALA A C 1
ATOM 1417 O O . ALA A 1 176 ? -34.265 -4.222 35.548 1.00 96.19 176 ALA A O 1
ATOM 1418 N N . GLY A 1 177 ? -32.285 -3.336 36.103 1.00 95.12 177 GLY A N 1
ATOM 1419 C CA . GLY A 1 177 ? -31.749 -4.548 36.733 1.00 95.12 177 GLY A CA 1
ATOM 1420 C C . GLY A 1 177 ? -31.195 -5.569 35.730 1.00 95.12 177 GLY A C 1
ATOM 1421 O O . GLY A 1 177 ? -30.720 -6.637 36.119 1.00 95.12 177 GLY A O 1
ATOM 1422 N N . GLU A 1 178 ? -31.176 -5.234 34.438 1.00 95.88 178 GLU A N 1
ATOM 1423 C CA . GLU A 1 178 ? -30.742 -6.096 33.337 1.00 95.88 178 GLU A CA 1
ATOM 1424 C C . GLU A 1 178 ? -29.220 -6.027 33.140 1.00 95.88 178 GLU A C 1
ATOM 1426 O O . GLU A 1 178 ? -28.691 -5.710 32.071 1.00 95.88 178 GLU A O 1
ATOM 1431 N N . LYS A 1 179 ? -28.468 -6.356 34.194 1.00 95.44 179 LYS A N 1
ATOM 1432 C CA . LYS A 1 179 ? -26.995 -6.300 34.221 1.00 95.44 179 LYS A CA 1
ATOM 1433 C C . LYS A 1 179 ? -26.329 -7.021 33.049 1.00 95.44 179 LYS A C 1
ATOM 1435 O O . LYS A 1 179 ? -25.343 -6.538 32.495 1.00 95.44 179 LYS A O 1
ATOM 1440 N N . LYS A 1 180 ? -26.843 -8.192 32.667 1.00 93.56 180 LYS A N 1
ATOM 1441 C CA . LYS A 1 180 ? -26.297 -8.971 31.546 1.00 93.56 180 LYS A CA 1
ATOM 1442 C C . LYS A 1 180 ? -26.487 -8.243 30.212 1.00 93.56 180 LYS A C 1
ATOM 1444 O O . LYS A 1 180 ? -25.575 -8.260 29.384 1.00 93.56 180 LYS A O 1
ATOM 1449 N N . SER A 1 181 ? -27.632 -7.593 30.028 1.00 93.50 181 SER A N 1
ATOM 1450 C CA . SER A 1 181 ? -27.914 -6.766 28.854 1.00 93.50 181 SER A CA 1
ATOM 1451 C C . SER A 1 181 ? -26.992 -5.550 28.827 1.00 93.50 181 SER A C 1
ATOM 1453 O O . SER A 1 181 ? -26.320 -5.345 27.825 1.00 93.50 181 SER A O 1
ATOM 1455 N N . ALA A 1 182 ? -26.794 -4.866 29.960 1.00 94.81 182 ALA A N 1
ATOM 1456 C CA . ALA A 1 182 ? -25.851 -3.748 30.065 1.00 94.81 182 ALA A CA 1
ATOM 1457 C C . ALA A 1 182 ? -24.405 -4.147 29.693 1.00 94.81 182 ALA A C 1
ATOM 1459 O O . ALA A 1 182 ? -23.728 -3.442 28.940 1.00 94.81 182 ALA A O 1
ATOM 1460 N N . LEU A 1 183 ? -23.936 -5.310 30.168 1.00 91.69 183 LEU A N 1
ATOM 1461 C CA . LEU A 1 183 ? -22.623 -5.865 29.802 1.00 91.69 183 LEU A CA 1
ATOM 1462 C C . LEU A 1 183 ? -22.532 -6.259 28.320 1.00 91.69 183 LEU A C 1
ATOM 1464 O O . LEU A 1 183 ? -21.460 -6.169 27.728 1.00 91.69 183 LEU A O 1
ATOM 1468 N N . THR A 1 184 ? -23.638 -6.684 27.715 1.00 88.44 184 THR A N 1
ATOM 1469 C CA . THR A 1 184 ? -23.685 -7.001 26.281 1.00 88.44 184 THR A CA 1
ATOM 1470 C C . THR A 1 184 ? -23.659 -5.715 25.457 1.00 88.44 184 THR A C 1
ATOM 1472 O O . THR A 1 184 ? -22.837 -5.580 24.559 1.00 88.44 184 THR A O 1
ATOM 1475 N N . SER A 1 185 ? -24.471 -4.720 25.819 1.00 86.88 185 SER A N 1
ATOM 1476 C CA . SER A 1 185 ? -24.535 -3.409 25.169 1.00 86.88 185 SER A CA 1
ATOM 1477 C C . SER A 1 185 ? -23.173 -2.704 25.154 1.00 86.88 185 SER A C 1
ATOM 1479 O O . SER A 1 185 ? -22.760 -2.165 24.125 1.00 86.88 185 SER A O 1
ATOM 1481 N N . ILE A 1 186 ? -22.412 -2.754 26.252 1.00 89.69 186 ILE A N 1
ATOM 1482 C CA . ILE A 1 186 ? -21.080 -2.136 26.288 1.00 89.69 186 ILE A CA 1
ATOM 1483 C C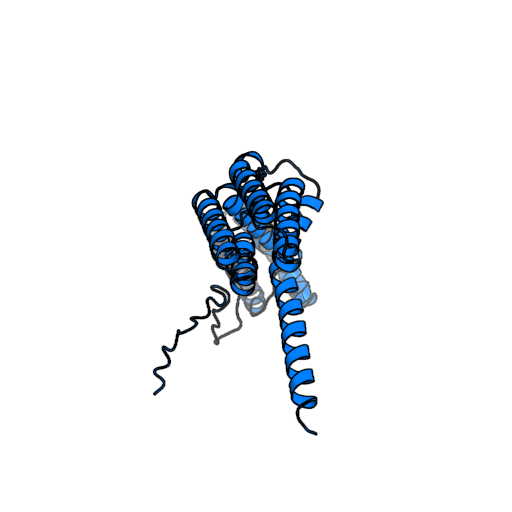 . ILE A 1 186 ? -20.039 -2.907 25.446 1.00 89.69 186 ILE A C 1
ATOM 1485 O O . ILE A 1 186 ? -19.152 -2.296 24.852 1.00 89.69 186 ILE A O 1
ATOM 1489 N N . GLN A 1 187 ? -20.142 -4.236 25.344 1.00 85.75 187 GLN A N 1
ATOM 1490 C CA . GLN A 1 187 ? -19.223 -5.049 24.537 1.00 85.75 187 GLN A CA 1
ATOM 1491 C C . GLN A 1 187 ? -19.547 -4.972 23.041 1.00 85.75 187 GLN A C 1
ATOM 1493 O O . GLN A 1 187 ? -18.684 -4.630 22.233 1.00 85.75 187 GLN A O 1
ATOM 1498 N N . ASP A 1 188 ? -20.791 -5.264 22.678 1.00 84.44 188 ASP A N 1
ATOM 1499 C CA . ASP A 1 188 ? -21.188 -5.519 21.294 1.00 84.44 188 ASP A CA 1
ATOM 1500 C C . ASP A 1 188 ? -21.609 -4.246 20.557 1.00 84.44 188 ASP A C 1
ATOM 1502 O O . ASP A 1 188 ? -21.420 -4.158 19.345 1.00 84.44 188 ASP A O 1
ATOM 1506 N N . ASN A 1 189 ? -22.114 -3.232 21.271 1.00 87.38 189 ASN A N 1
ATOM 1507 C CA . ASN A 1 189 ? -22.535 -1.977 20.645 1.00 87.38 189 ASN A CA 1
ATOM 1508 C C . ASN A 1 189 ? -21.467 -0.894 20.796 1.00 87.38 189 ASN A C 1
ATOM 1510 O O . ASN A 1 189 ? -21.087 -0.274 19.807 1.00 87.38 189 ASN A O 1
ATOM 1514 N N . PHE A 1 190 ? -20.943 -0.678 22.006 1.00 92.12 190 PHE A N 1
ATOM 1515 C CA . PHE A 1 190 ? -19.945 0.370 22.228 1.00 92.12 190 PHE A CA 1
ATOM 1516 C C . PHE A 1 190 ? -18.551 -0.033 21.728 1.00 92.12 190 PHE A C 1
ATOM 1518 O O . PHE A 1 190 ? -18.007 0.606 20.827 1.00 92.12 190 PHE A O 1
ATOM 1525 N N . TYR A 1 191 ? -17.963 -1.101 22.280 1.00 88.62 191 TYR A N 1
ATOM 1526 C CA . TYR A 1 191 ? -16.562 -1.435 22.005 1.00 88.62 191 TYR A CA 1
ATOM 1527 C C . TYR A 1 191 ? -16.325 -1.874 20.553 1.00 88.62 191 TYR A C 1
ATOM 1529 O O . TYR A 1 191 ? -15.330 -1.481 19.942 1.00 88.62 191 TYR A O 1
ATOM 1537 N N . GLN A 1 192 ? -17.259 -2.620 19.955 1.00 87.94 192 GLN A N 1
ATOM 1538 C CA . GLN A 1 192 ? -17.182 -2.954 18.528 1.00 87.94 192 GLN A CA 1
ATOM 1539 C C . GLN A 1 192 ? -17.290 -1.717 17.634 1.00 87.94 192 GLN A C 1
ATOM 1541 O O . GLN A 1 192 ? -16.552 -1.600 16.655 1.00 87.94 192 GLN A O 1
ATOM 1546 N N . HIS A 1 193 ? -18.180 -0.774 17.963 1.00 92.12 193 HIS A N 1
ATOM 1547 C CA . HIS A 1 193 ? -18.284 0.467 17.203 1.00 92.12 193 HIS A CA 1
ATOM 1548 C C . HIS A 1 193 ? -17.002 1.302 17.326 1.00 92.12 193 HIS A C 1
ATOM 1550 O O . HIS A 1 193 ? -16.501 1.786 16.317 1.00 92.12 193 HIS A O 1
ATOM 1556 N N . TRP A 1 194 ? -16.425 1.403 18.527 1.00 91.75 194 TRP A N 1
ATOM 1557 C CA . TRP A 1 194 ? -15.149 2.083 18.774 1.00 91.75 194 TRP A CA 1
ATOM 1558 C C . TRP A 1 194 ? -13.992 1.513 17.938 1.00 91.75 194 TRP A C 1
ATOM 1560 O O . TRP A 1 194 ? -13.194 2.274 17.396 1.00 91.75 194 TRP A O 1
ATOM 1570 N N . GLN A 1 195 ? -13.913 0.185 17.798 1.00 85.88 195 GLN A N 1
ATOM 1571 C CA . GLN A 1 195 ? -12.866 -0.466 17.005 1.00 85.88 195 GLN A CA 1
ATOM 1572 C C . GLN A 1 195 ? -13.043 -0.280 15.497 1.00 85.88 195 GLN A C 1
ATOM 1574 O O . GLN A 1 195 ? -12.059 -0.084 14.789 1.00 85.88 195 GLN A O 1
ATOM 1579 N N . ARG A 1 196 ? -14.281 -0.361 14.999 1.00 89.50 196 ARG A N 1
ATOM 1580 C CA . ARG A 1 196 ? -14.562 -0.335 13.554 1.00 89.50 196 ARG A CA 1
ATOM 1581 C C . ARG A 1 196 ? -14.735 1.069 12.978 1.00 89.50 196 ARG A C 1
ATOM 1583 O O . ARG A 1 196 ? -14.746 1.217 11.763 1.00 89.50 196 ARG A O 1
ATOM 1590 N N . SER A 1 197 ? -14.966 2.075 13.824 1.00 92.50 197 SER A N 1
ATOM 1591 C CA . SER A 1 197 ? -15.223 3.441 13.364 1.00 92.50 197 SER A CA 1
ATOM 1592 C C . SER A 1 197 ? -13.966 4.139 12.865 1.00 92.50 197 SER A C 1
ATOM 1594 O O . SER A 1 197 ? -14.096 5.161 12.208 1.00 92.50 197 SER A O 1
ATOM 1596 N N . ASP A 1 198 ? -12.773 3.618 13.163 1.00 92.94 198 ASP A N 1
ATOM 1597 C CA . ASP A 1 198 ? -11.467 4.280 13.031 1.00 92.94 198 ASP A CA 1
ATOM 1598 C C . ASP A 1 198 ? -11.242 5.455 13.995 1.00 92.94 198 ASP A C 1
ATOM 1600 O O . ASP A 1 198 ? -10.169 6.057 13.976 1.00 92.94 198 ASP A O 1
ATOM 1604 N N . LEU A 1 199 ? -12.203 5.781 14.869 1.00 93.50 199 LEU A N 1
ATOM 1605 C CA . LEU A 1 199 ? -12.068 6.895 15.817 1.00 93.50 199 LEU A CA 1
ATOM 1606 C C . LEU A 1 199 ? -10.903 6.663 16.786 1.00 93.50 199 LEU A C 1
ATOM 1608 O O . LEU A 1 199 ? -10.146 7.574 17.108 1.00 93.50 199 LEU A O 1
ATOM 1612 N N . ALA A 1 200 ? -10.708 5.412 17.209 1.00 90.50 200 ALA A N 1
ATOM 1613 C CA . ALA A 1 200 ? -9.576 5.027 18.042 1.00 90.50 200 ALA A CA 1
ATOM 1614 C C . ALA A 1 200 ? -8.221 5.271 17.354 1.00 90.50 200 ALA A C 1
ATOM 1616 O O . ALA A 1 200 ? -7.226 5.523 18.031 1.00 90.50 200 ALA A O 1
ATOM 1617 N N . ALA A 1 201 ? -8.172 5.165 16.023 1.00 89.94 201 ALA A N 1
ATOM 1618 C CA . ALA A 1 201 ? -6.965 5.369 15.229 1.00 89.94 201 ALA A CA 1
ATOM 1619 C C . ALA A 1 201 ? -6.736 6.846 14.869 1.00 89.94 201 ALA A C 1
ATOM 1621 O O . ALA A 1 201 ? -5.604 7.229 14.585 1.00 89.94 201 ALA A O 1
ATOM 1622 N N . SER A 1 202 ? -7.780 7.682 14.900 1.00 92.50 202 SER A N 1
ATOM 1623 C CA . SER A 1 202 ? -7.672 9.105 14.564 1.00 92.50 202 SER A CA 1
ATOM 1624 C C . SER A 1 202 ? -7.171 9.978 15.712 1.00 92.50 202 SER A C 1
ATOM 1626 O O . SER A 1 202 ? -6.829 11.136 15.484 1.00 92.50 202 SER A O 1
ATOM 1628 N N . VAL A 1 203 ? -7.158 9.471 16.945 1.00 91.69 203 VAL A N 1
ATOM 1629 C CA . VAL A 1 203 ? -6.822 10.232 18.158 1.00 91.69 203 VAL A CA 1
ATOM 1630 C C . VAL A 1 203 ? -5.458 9.850 18.731 1.00 91.69 203 VAL A C 1
ATOM 1632 O O . VAL A 1 203 ? -4.924 8.775 18.466 1.00 91.69 203 VAL A O 1
ATOM 1635 N N . SER A 1 204 ? -4.876 10.737 19.544 1.00 90.31 204 SER A N 1
ATOM 1636 C CA . SER A 1 204 ? -3.582 10.470 20.188 1.00 90.31 204 SER A CA 1
ATOM 1637 C C . SER A 1 204 ? -3.614 9.215 21.072 1.00 90.31 204 SER A C 1
ATOM 1639 O O . SER A 1 204 ? -4.632 8.909 21.697 1.00 90.31 204 SER A O 1
ATOM 1641 N N . ALA A 1 205 ? -2.475 8.524 21.192 1.00 87.31 205 ALA A N 1
ATOM 1642 C CA . ALA A 1 205 ? -2.363 7.298 21.987 1.00 87.31 205 ALA A CA 1
ATOM 1643 C C . ALA A 1 205 ? -2.803 7.489 23.453 1.00 87.31 205 ALA A C 1
ATOM 1645 O O . ALA A 1 205 ? -3.539 6.662 23.985 1.00 87.31 205 ALA A O 1
ATOM 1646 N N . ASN A 1 206 ? -2.428 8.612 24.077 1.00 89.31 206 ASN A N 1
ATOM 1647 C CA . ASN A 1 206 ? -2.817 8.930 25.456 1.00 89.31 206 ASN A CA 1
ATOM 1648 C C . ASN A 1 206 ? -4.332 9.125 25.594 1.00 89.31 206 ASN A C 1
ATOM 1650 O O . ASN A 1 206 ? -4.937 8.671 26.564 1.00 89.31 206 ASN A O 1
ATOM 1654 N N . TYR A 1 207 ? -4.957 9.786 24.618 1.00 94.12 207 TYR A N 1
ATOM 1655 C CA . TYR A 1 207 ? -6.399 9.996 24.631 1.00 94.12 207 TYR A CA 1
ATOM 1656 C C . TYR A 1 207 ? -7.162 8.690 24.364 1.00 94.12 207 TYR A C 1
ATOM 1658 O O . TYR A 1 207 ? -8.106 8.380 25.088 1.00 94.12 207 TYR A O 1
ATOM 1666 N N . LYS A 1 208 ? -6.702 7.870 23.407 1.00 92.38 208 LYS A N 1
ATOM 1667 C CA . LYS A 1 208 ? -7.215 6.509 23.190 1.00 92.38 208 LYS A CA 1
ATOM 1668 C C . LYS A 1 208 ? -7.172 5.691 24.483 1.00 92.38 208 LYS A C 1
ATOM 1670 O O . LYS A 1 208 ? -8.187 5.126 24.882 1.00 92.38 208 LYS A O 1
ATOM 1675 N N . GLN A 1 209 ? -6.024 5.677 25.159 1.00 91.19 209 GLN A N 1
ATOM 1676 C CA . GLN A 1 209 ? -5.854 4.967 26.425 1.00 91.19 209 GLN A CA 1
ATOM 1677 C C . GLN A 1 209 ? -6.814 5.486 2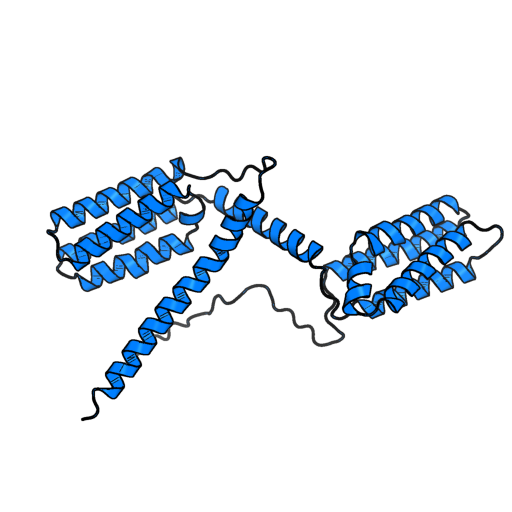7.505 1.00 91.19 209 GLN A C 1
ATOM 1679 O O . GLN A 1 209 ? -7.373 4.692 28.255 1.00 91.19 209 GLN A O 1
ATOM 1684 N N . SER A 1 210 ? -7.047 6.800 27.576 1.00 93.44 210 SER A N 1
ATOM 1685 C CA . SER A 1 210 ? -8.023 7.379 28.507 1.00 93.44 210 SER A CA 1
ATOM 1686 C C . SER A 1 210 ? -9.447 6.876 28.233 1.00 93.44 210 SER A C 1
ATOM 1688 O O . SER A 1 210 ? -10.137 6.468 29.169 1.00 93.44 210 SER A O 1
ATOM 1690 N N . VAL A 1 211 ? -9.877 6.827 26.966 1.00 95.00 211 VAL A N 1
ATOM 1691 C CA . VAL A 1 211 ? -11.183 6.261 26.577 1.00 95.00 211 VAL A CA 1
ATOM 1692 C C . VAL A 1 211 ? -11.288 4.787 26.988 1.00 95.00 211 VAL A C 1
ATOM 1694 O O . VAL A 1 211 ? -12.279 4.391 27.603 1.00 95.00 211 VAL A O 1
ATOM 1697 N N . GLU A 1 212 ? -10.254 3.986 26.713 1.00 90.31 212 GLU A N 1
ATOM 1698 C CA . GLU A 1 212 ? -10.206 2.557 27.065 1.00 90.31 212 GLU A CA 1
ATOM 1699 C C . GLU A 1 212 ? -10.247 2.331 28.588 1.00 90.31 212 GLU A C 1
ATOM 1701 O O . GLU A 1 212 ? -10.976 1.464 29.069 1.00 90.31 212 GLU A O 1
ATOM 1706 N N . GLN A 1 213 ? -9.564 3.167 29.373 1.00 92.38 213 GLN A N 1
ATOM 1707 C CA . GLN A 1 213 ? -9.615 3.116 30.839 1.00 92.38 213 GLN A CA 1
ATOM 1708 C C . GLN A 1 213 ? -11.006 3.450 31.395 1.00 92.38 213 GLN A C 1
ATOM 1710 O O . GLN A 1 213 ? -11.468 2.800 32.338 1.00 92.38 213 GLN A O 1
ATOM 1715 N N . HIS A 1 214 ? -11.692 4.446 30.824 1.00 94.75 214 HIS A N 1
ATOM 1716 C CA . HIS A 1 214 ? -13.065 4.775 31.210 1.00 94.75 214 HIS A CA 1
ATOM 1717 C C . HIS A 1 214 ? -14.036 3.634 30.880 1.00 94.75 214 HIS A C 1
ATOM 1719 O O . HIS A 1 214 ? -14.882 3.296 31.713 1.00 94.75 214 HIS A O 1
ATOM 1725 N N . PHE A 1 215 ? -13.876 3.005 29.712 1.00 92.69 215 PHE A N 1
ATOM 1726 C CA . PHE A 1 215 ? -14.609 1.796 29.342 1.00 92.69 215 PHE A CA 1
ATOM 1727 C C . PHE A 1 215 ? -14.384 0.661 30.356 1.00 92.69 215 PHE A C 1
ATOM 1729 O O . PHE A 1 215 ? -15.355 0.138 30.906 1.00 92.69 215 PHE A O 1
ATOM 1736 N N . ASP A 1 216 ? -13.129 0.331 30.677 1.00 90.25 216 ASP A N 1
ATOM 1737 C CA . ASP A 1 216 ? -12.791 -0.745 31.620 1.00 90.25 216 ASP A CA 1
ATOM 1738 C C . ASP A 1 216 ? -13.378 -0.494 33.012 1.00 90.25 216 ASP A C 1
ATOM 1740 O O . ASP A 1 216 ? -13.878 -1.406 33.679 1.00 90.25 216 ASP A O 1
ATOM 1744 N N . ALA A 1 217 ? -13.322 0.756 33.469 1.00 94.25 217 ALA A N 1
ATOM 1745 C CA . ALA A 1 217 ? -13.847 1.149 34.766 1.00 94.25 217 ALA A CA 1
ATOM 1746 C C . ALA A 1 217 ? -15.381 1.045 34.824 1.00 94.25 217 ALA A C 1
ATOM 1748 O O . ALA A 1 217 ? -15.936 0.613 35.844 1.00 94.25 217 ALA A O 1
ATOM 1749 N N . LEU A 1 218 ? -16.068 1.410 33.736 1.00 96.12 218 LEU A N 1
ATOM 1750 C CA . LEU A 1 218 ? -17.511 1.242 33.593 1.00 96.12 218 LEU A CA 1
ATOM 1751 C C . LEU A 1 218 ? -17.893 -0.244 33.573 1.00 96.12 218 LEU A C 1
ATOM 1753 O O . LEU A 1 218 ? -18.719 -0.668 34.383 1.00 96.12 218 LEU A O 1
ATOM 1757 N N . TYR A 1 219 ? -17.238 -1.041 32.725 1.00 94.94 219 TYR A N 1
ATOM 1758 C CA . TYR A 1 219 ? -17.463 -2.484 32.627 1.00 94.94 219 TYR A CA 1
ATOM 1759 C C . TYR A 1 219 ? -17.313 -3.174 33.990 1.00 94.94 219 TYR A C 1
ATOM 1761 O O . TYR A 1 219 ? -18.211 -3.895 34.432 1.00 94.94 219 TYR A O 1
ATOM 1769 N N . LYS A 1 220 ? -16.215 -2.891 34.708 1.00 95.00 220 LYS A N 1
ATOM 1770 C CA . LYS A 1 220 ? -15.969 -3.431 36.056 1.00 95.00 220 LYS A CA 1
ATOM 1771 C C . LYS A 1 220 ? -17.043 -3.018 37.056 1.00 95.00 220 LYS A C 1
ATOM 1773 O O . LYS A 1 220 ? -17.403 -3.822 37.906 1.00 95.00 220 LYS A O 1
ATOM 1778 N N . SER A 1 221 ? -17.567 -1.798 36.965 1.00 96.56 221 SER A N 1
ATOM 1779 C CA . SER A 1 221 ? -18.585 -1.319 37.909 1.00 96.56 221 SER A CA 1
ATOM 1780 C C . SER A 1 221 ? -19.920 -2.020 37.724 1.00 96.56 221 SER A C 1
ATOM 1782 O O . SER A 1 221 ? -20.524 -2.433 38.711 1.00 96.56 221 SER A O 1
ATOM 1784 N N . ILE A 1 222 ? -20.324 -2.241 36.471 1.00 95.31 222 ILE A N 1
ATOM 1785 C CA . ILE A 1 222 ? -21.493 -3.063 36.147 1.00 95.31 222 ILE A CA 1
ATOM 1786 C C . ILE A 1 222 ? -21.257 -4.496 36.634 1.00 95.31 222 ILE A C 1
ATOM 1788 O O . ILE A 1 222 ? -22.090 -5.061 37.337 1.00 95.31 222 ILE A O 1
ATOM 1792 N N . GLN A 1 223 ? -20.091 -5.083 36.334 1.00 94.50 223 GLN A N 1
ATOM 1793 C CA . GLN A 1 223 ? -19.738 -6.441 36.758 1.00 94.50 223 GLN A CA 1
ATOM 1794 C C . GLN A 1 223 ? -19.781 -6.612 38.287 1.00 94.50 223 GLN A C 1
ATOM 1796 O O . GLN A 1 223 ? -20.263 -7.634 38.776 1.00 94.50 223 GLN A O 1
ATOM 1801 N N . GLN A 1 224 ? -19.325 -5.608 39.033 1.00 96.75 224 GLN A N 1
ATOM 1802 C CA . GLN A 1 224 ? -19.282 -5.588 40.498 1.00 96.75 224 GLN A CA 1
ATOM 1803 C C . GLN A 1 224 ? -20.596 -5.164 41.160 1.00 96.75 224 GLN A C 1
ATOM 1805 O O . GLN A 1 224 ? -20.625 -5.061 42.382 1.00 96.75 224 GLN A O 1
ATOM 1810 N N . ASP A 1 225 ? -21.659 -4.929 40.386 1.00 96.00 225 ASP A N 1
ATOM 1811 C CA . ASP A 1 225 ? -22.962 -4.529 40.927 1.00 96.00 225 ASP A CA 1
ATOM 1812 C C . ASP A 1 225 ? -22.907 -3.226 41.740 1.00 96.00 225 ASP A C 1
ATOM 1814 O O . ASP A 1 225 ? -23.525 -3.077 42.793 1.00 96.00 225 ASP A O 1
ATOM 1818 N N . LYS A 1 226 ? -22.097 -2.267 41.277 1.00 97.56 226 LYS A N 1
ATOM 1819 C CA . LYS A 1 226 ? -21.973 -0.968 41.945 1.00 97.56 226 LYS A CA 1
ATOM 1820 C C . LYS A 1 226 ? -23.306 -0.205 41.920 1.00 97.56 226 LYS A C 1
ATOM 1822 O O . LYS A 1 226 ? -24.095 -0.403 40.993 1.00 97.56 226 LYS A O 1
ATOM 1827 N N . PRO A 1 227 ? -23.551 0.703 42.882 1.00 97.44 227 PRO A N 1
ATOM 1828 C CA . PRO A 1 227 ? -24.745 1.539 42.882 1.00 97.44 227 PRO A CA 1
ATOM 1829 C C . PRO A 1 227 ? -25.001 2.203 41.524 1.00 97.44 227 PRO A C 1
ATOM 1831 O O . PRO A 1 227 ? -24.072 2.637 40.841 1.00 97.44 227 PRO A O 1
ATOM 1834 N N . THR A 1 228 ? -26.272 2.327 41.140 1.00 95.75 228 THR A N 1
ATOM 1835 C CA . THR A 1 228 ? -26.686 2.949 39.870 1.00 95.75 228 THR A CA 1
ATOM 1836 C C . THR A 1 228 ? -26.116 4.357 39.692 1.00 95.75 228 THR A C 1
ATOM 1838 O O . THR A 1 228 ? -25.784 4.741 38.571 1.00 95.75 228 THR A O 1
ATOM 1841 N N . ALA A 1 229 ? -25.950 5.111 40.785 1.00 96.19 229 ALA A N 1
ATOM 1842 C CA . ALA A 1 229 ? -25.302 6.420 40.775 1.00 96.19 229 ALA A CA 1
ATOM 1843 C C . ALA A 1 229 ? -23.842 6.342 40.284 1.00 96.19 229 ALA A C 1
ATOM 1845 O O . ALA A 1 229 ? -23.470 7.079 39.371 1.00 96.19 229 ALA A O 1
ATOM 1846 N N . ASP A 1 230 ? -23.052 5.395 40.802 1.00 96.50 230 ASP A N 1
ATOM 1847 C CA . ASP A 1 230 ? -21.652 5.184 40.408 1.00 96.50 230 ASP A CA 1
ATOM 1848 C C . ASP A 1 230 ? -21.537 4.791 38.927 1.00 96.50 230 ASP A C 1
ATOM 1850 O O . ASP A 1 230 ? -20.678 5.293 38.200 1.00 96.50 230 ASP A O 1
ATOM 1854 N N . VAL A 1 231 ? -22.411 3.893 38.456 1.00 97.12 231 VAL A N 1
ATOM 1855 C CA . VAL A 1 231 ? -22.431 3.466 37.045 1.00 97.12 231 VAL A CA 1
ATOM 1856 C C . VAL A 1 231 ? -22.827 4.626 36.131 1.00 97.12 231 VAL A C 1
ATOM 1858 O O . VAL A 1 231 ? -22.167 4.855 35.116 1.00 97.12 231 VAL A O 1
ATOM 1861 N N . SER A 1 232 ? -23.835 5.411 36.522 1.00 96.56 232 SER A N 1
ATOM 1862 C CA . SER A 1 232 ? -24.273 6.597 35.774 1.00 96.56 232 SER A CA 1
ATOM 1863 C C . SER A 1 232 ? -23.160 7.643 35.677 1.00 96.56 232 SER A C 1
ATOM 1865 O O . SER A 1 232 ? -22.909 8.177 34.598 1.00 96.56 232 SER A O 1
ATOM 1867 N N . GLN A 1 233 ? -22.425 7.878 36.769 1.00 97.38 233 GLN A N 1
ATOM 1868 C CA . GLN A 1 233 ? -21.281 8.791 36.782 1.00 97.38 233 GLN A CA 1
ATOM 1869 C C . GLN A 1 233 ? -20.183 8.343 35.806 1.00 97.38 233 GLN A C 1
ATOM 1871 O O . GLN A 1 233 ? -19.620 9.165 35.082 1.00 97.38 233 GLN A O 1
ATOM 1876 N N . ARG A 1 234 ? -19.879 7.042 35.743 1.00 97.12 234 ARG A N 1
ATOM 1877 C CA . ARG A 1 234 ? -18.856 6.512 34.823 1.00 97.12 234 ARG A CA 1
ATOM 1878 C C . ARG A 1 234 ? -19.257 6.627 33.362 1.00 97.12 234 ARG A C 1
ATOM 1880 O O . ARG A 1 234 ? -18.409 6.932 32.526 1.00 97.12 234 ARG A O 1
ATOM 1887 N N . VAL A 1 235 ? -20.536 6.424 33.057 1.00 97.62 235 VAL A N 1
ATOM 1888 C CA . VAL A 1 235 ? -21.052 6.657 31.707 1.00 97.62 235 VAL A CA 1
ATOM 1889 C C . VAL A 1 235 ? -20.921 8.130 31.327 1.00 97.62 235 VAL A C 1
ATOM 1891 O O . VAL A 1 235 ? -20.387 8.422 30.261 1.00 97.62 235 VAL A O 1
ATOM 1894 N N . GLN A 1 236 ? -21.315 9.054 32.206 1.00 97.69 236 GLN A N 1
ATOM 1895 C CA . GLN A 1 236 ? -21.175 10.493 31.954 1.00 97.69 236 GLN A CA 1
ATOM 1896 C C . GLN A 1 236 ? -19.714 10.905 31.729 1.00 97.69 236 GLN A C 1
ATOM 1898 O O . GLN A 1 236 ? -19.426 11.687 30.823 1.00 97.69 236 GLN A O 1
ATOM 1903 N N . GLN A 1 237 ? -18.780 10.353 32.511 1.00 97.44 237 GLN A N 1
ATOM 1904 C CA . GLN A 1 237 ? -17.344 10.571 32.312 1.00 97.44 237 GLN A CA 1
ATOM 1905 C C . GLN A 1 237 ? -16.896 10.110 30.922 1.00 97.44 237 GLN A C 1
ATOM 1907 O O . GLN A 1 237 ? -16.231 10.863 30.218 1.00 97.44 237 GLN A O 1
ATOM 1912 N N . LEU A 1 238 ? -17.294 8.909 30.500 1.00 97.38 238 LEU A N 1
ATOM 1913 C CA . LEU A 1 238 ? -16.932 8.376 29.189 1.00 97.38 238 LEU A CA 1
ATOM 1914 C C . LEU A 1 238 ? -17.556 9.184 28.038 1.00 97.38 238 LEU A C 1
ATOM 1916 O O . LEU A 1 238 ? -16.853 9.522 27.088 1.00 97.38 238 LEU A O 1
ATOM 1920 N N . GLN A 1 239 ? -18.833 9.564 28.142 1.00 97.75 239 GLN A N 1
ATOM 1921 C CA . GLN A 1 239 ? -19.502 10.433 27.165 1.00 97.75 239 GLN A CA 1
ATOM 1922 C C . GLN A 1 239 ? -18.797 11.794 27.046 1.00 97.75 239 GLN A C 1
ATOM 1924 O O . GLN A 1 239 ? -18.510 12.254 25.940 1.00 97.75 239 GLN A O 1
ATOM 1929 N N . SER A 1 240 ? -18.460 12.417 28.181 1.00 97.31 240 SER A N 1
ATOM 1930 C CA . SER A 1 240 ? -17.715 13.683 28.229 1.00 97.31 240 SER A CA 1
ATOM 1931 C C . SER A 1 240 ? -16.328 13.552 27.603 1.00 97.31 240 SER A C 1
ATOM 1933 O O . SER A 1 240 ? -15.904 14.427 26.846 1.00 97.31 240 SER A O 1
ATOM 1935 N N . THR A 1 241 ? -15.632 12.441 27.865 1.00 97.19 241 THR A N 1
ATOM 1936 C CA . THR A 1 241 ? -14.352 12.154 27.220 1.00 97.19 241 THR A CA 1
ATOM 1937 C C . THR A 1 241 ? -14.541 12.088 25.711 1.00 97.19 241 THR A C 1
ATOM 1939 O O . THR A 1 241 ? -13.880 12.861 25.026 1.00 97.19 241 THR A O 1
ATOM 1942 N N . LEU A 1 242 ? -15.479 11.286 25.187 1.00 96.75 242 LEU A N 1
ATOM 1943 C CA . LEU A 1 242 ? -15.724 11.113 23.742 1.00 96.75 242 LEU A CA 1
ATOM 1944 C C . LEU A 1 242 ? -16.056 12.412 23.001 1.00 96.75 242 LEU A C 1
ATOM 1946 O O . LEU A 1 242 ? -15.614 12.601 21.870 1.00 96.75 242 LEU A O 1
ATOM 1950 N N . GLN A 1 243 ? -16.783 13.335 23.632 1.00 96.00 243 GLN A N 1
ATOM 1951 C CA . GLN A 1 243 ? -17.087 14.645 23.040 1.00 96.00 243 GLN A CA 1
ATOM 1952 C C . GLN A 1 243 ? -15.829 15.471 22.730 1.00 96.00 243 GLN A C 1
ATOM 1954 O O . GLN A 1 243 ? -15.857 16.335 21.856 1.00 96.00 243 GLN A O 1
ATOM 1959 N N . LYS A 1 244 ? -14.712 15.197 23.412 1.00 96.50 244 LYS A N 1
ATOM 1960 C CA . LYS A 1 244 ? -13.427 15.874 23.192 1.00 96.50 244 LYS A CA 1
ATOM 1961 C C . LYS A 1 244 ? -12.577 15.224 22.099 1.00 96.50 244 LYS A C 1
ATOM 1963 O O . LYS A 1 244 ? -11.482 15.714 21.845 1.00 96.50 244 LYS A O 1
ATOM 1968 N N . ALA A 1 245 ? -13.040 14.160 21.437 1.00 94.38 245 ALA A N 1
ATOM 1969 C CA . ALA A 1 245 ? -12.208 13.385 20.510 1.00 94.38 245 ALA A CA 1
ATOM 1970 C C . ALA A 1 245 ? -11.609 14.233 19.380 1.00 94.38 245 ALA A C 1
ATOM 1972 O O . ALA A 1 245 ? -10.432 14.077 19.061 1.00 94.38 245 ALA A O 1
ATOM 1973 N N . GLU A 1 246 ? -12.372 15.193 18.850 1.00 91.44 246 GLU A N 1
ATOM 1974 C CA . GLU A 1 246 ? -11.903 16.108 17.801 1.00 91.44 246 GLU A CA 1
ATOM 1975 C C . GLU A 1 246 ? -10.696 16.950 18.252 1.00 91.44 246 GLU A C 1
ATOM 1977 O O . GLU A 1 246 ? -9.756 17.163 17.490 1.00 91.44 246 GLU A O 1
ATOM 1982 N N . GLN A 1 247 ? -10.663 17.361 19.525 1.00 93.38 247 GLN A N 1
ATOM 1983 C CA . GLN A 1 247 ? -9.562 18.143 20.110 1.00 93.38 247 GLN A CA 1
ATOM 1984 C C . GLN A 1 247 ? -8.266 17.329 20.230 1.00 93.38 247 GLN A C 1
ATOM 1986 O O . GLN A 1 247 ? -7.185 17.895 20.383 1.00 93.38 247 GLN A O 1
ATOM 1991 N N . HIS A 1 248 ? -8.375 16.002 20.166 1.00 93.25 248 HIS A N 1
ATOM 1992 C CA . HIS A 1 248 ? -7.272 15.062 20.312 1.00 93.25 248 HIS A CA 1
ATOM 1993 C C . HIS A 1 248 ? -6.930 14.329 19.010 1.00 93.25 248 HIS A C 1
ATOM 1995 O O . HIS A 1 248 ? -6.159 13.361 19.057 1.00 93.25 248 HIS A O 1
ATOM 2001 N N . LYS A 1 249 ? -7.470 14.771 17.861 1.00 91.50 249 LYS A N 1
ATOM 2002 C CA . LYS A 1 249 ? -7.124 14.199 16.557 1.00 91.50 249 LYS A CA 1
ATOM 2003 C C . LYS A 1 249 ? -5.649 14.413 16.228 1.00 91.50 249 LYS A C 1
ATOM 2005 O O . LYS A 1 249 ? -5.094 15.498 16.408 1.00 91.50 249 LYS A O 1
ATOM 2010 N N . VAL A 1 250 ? -5.017 13.360 15.725 1.00 87.50 250 VAL A N 1
ATOM 2011 C CA . VAL A 1 250 ? -3.646 13.407 15.217 1.00 87.50 250 VAL A CA 1
ATOM 2012 C C . VAL A 1 250 ? -3.681 13.927 13.784 1.00 87.50 250 VAL A C 1
ATOM 2014 O O . VAL A 1 250 ? -4.484 13.470 12.973 1.00 87.50 250 VAL A O 1
ATOM 2017 N N . LYS A 1 251 ? -2.799 14.879 13.469 1.00 79.56 251 LYS A N 1
ATOM 2018 C CA . LYS A 1 251 ? -2.544 15.301 12.088 1.00 79.56 251 LYS A CA 1
ATOM 2019 C C . LYS A 1 251 ? -1.448 14.421 11.508 1.00 79.56 251 LYS A C 1
ATOM 2021 O O . LYS A 1 251 ? -0.353 14.375 12.073 1.00 79.56 251 LYS A O 1
ATOM 2026 N N . ASN A 1 252 ? -1.702 13.766 10.382 1.00 63.72 252 ASN A N 1
ATOM 2027 C CA . ASN A 1 252 ? -0.684 12.998 9.677 1.00 63.72 252 ASN A CA 1
ATOM 2028 C C . ASN A 1 252 ? 0.048 13.928 8.701 1.00 63.72 252 ASN A C 1
ATOM 2030 O O . ASN A 1 252 ? 0.013 13.752 7.486 1.00 63.72 252 ASN A O 1
ATOM 2034 N N . THR A 1 253 ? 0.728 14.956 9.219 1.00 48.56 253 THR A N 1
ATOM 2035 C CA . THR A 1 253 ? 1.630 15.758 8.384 1.00 48.56 253 THR A CA 1
ATOM 2036 C C . THR A 1 253 ? 2.867 14.932 8.029 1.00 48.56 253 THR A C 1
ATOM 2038 O O . THR A 1 253 ? 3.544 14.449 8.941 1.00 48.56 253 THR A O 1
ATOM 2041 N N . PRO A 1 254 ? 3.231 14.801 6.740 1.00 45.03 254 PRO A N 1
ATOM 2042 C CA . PRO A 1 254 ? 4.488 14.190 6.334 1.00 45.03 254 PRO A CA 1
ATOM 2043 C C . PRO A 1 254 ? 5.636 15.175 6.595 1.00 45.03 254 PRO A C 1
ATOM 2045 O O . PRO A 1 254 ? 6.191 15.772 5.679 1.00 45.03 254 PRO A O 1
ATOM 2048 N N . THR A 1 255 ? 5.985 15.389 7.860 1.00 37.06 255 THR A N 1
ATOM 2049 C CA . THR A 1 255 ? 7.250 16.022 8.241 1.00 37.06 255 THR A CA 1
ATOM 2050 C C . THR A 1 255 ? 8.275 14.915 8.399 1.00 37.06 255 THR A C 1
ATOM 2052 O O . THR A 1 255 ? 8.102 14.102 9.298 1.00 37.06 255 THR A O 1
ATOM 2055 N N . ASN A 1 256 ? 9.279 14.872 7.513 1.00 45.47 256 ASN A N 1
ATOM 2056 C CA . ASN A 1 256 ? 10.511 14.058 7.543 1.00 45.47 256 ASN A CA 1
ATOM 2057 C C . ASN A 1 256 ? 10.762 13.315 8.876 1.00 45.47 256 ASN A C 1
ATOM 2059 O O . ASN A 1 256 ? 11.558 13.757 9.703 1.00 45.47 256 ASN A O 1
ATOM 2063 N N . GLY A 1 257 ? 10.042 12.210 9.092 1.00 35.66 257 GLY A N 1
ATOM 2064 C CA . GLY A 1 257 ? 9.764 11.673 10.423 1.00 35.66 257 GLY A CA 1
ATOM 2065 C C . GLY A 1 257 ? 10.201 10.224 10.576 1.00 35.66 257 GLY A C 1
ATOM 2066 O O . GLY A 1 257 ? 10.045 9.395 9.679 1.00 35.66 257 GLY A O 1
ATOM 2067 N N . THR A 1 258 ? 10.792 9.957 11.731 1.00 45.38 258 THR A N 1
ATOM 2068 C CA . THR A 1 258 ? 11.519 8.757 12.145 1.00 45.38 258 THR A CA 1
ATOM 2069 C C . THR A 1 258 ? 10.676 7.465 12.022 1.00 45.38 258 THR A C 1
ATOM 2071 O O . THR A 1 258 ? 9.475 7.489 12.301 1.00 45.38 258 THR A O 1
ATOM 2074 N N . PRO A 1 259 ? 11.279 6.301 11.684 1.00 45.38 259 PRO A N 1
ATOM 2075 C CA . PRO A 1 259 ? 10.582 5.067 11.267 1.00 45.38 259 PRO A CA 1
ATOM 2076 C C . PRO A 1 259 ? 9.526 4.475 12.223 1.00 45.38 259 PRO A C 1
ATOM 2078 O O . PRO A 1 259 ? 8.715 3.652 11.802 1.00 45.38 259 PRO A O 1
ATOM 2081 N N . TRP A 1 260 ? 9.496 4.882 13.493 1.00 46.16 260 TRP A N 1
ATOM 2082 C CA . TRP A 1 260 ? 8.565 4.362 14.501 1.00 46.16 260 TRP A CA 1
ATOM 2083 C C . TRP A 1 260 ? 7.099 4.758 14.276 1.00 46.16 260 TRP A C 1
ATOM 2085 O O . TRP A 1 260 ? 6.207 4.011 14.677 1.00 46.16 260 TRP A O 1
ATOM 2095 N N . GLN A 1 261 ? 6.825 5.866 13.579 1.00 43.19 261 GLN A N 1
ATOM 2096 C CA . GLN A 1 261 ? 5.449 6.288 13.270 1.00 43.19 261 GLN A CA 1
ATOM 2097 C C . GLN A 1 261 ? 4.738 5.312 12.310 1.00 43.19 261 GLN A C 1
ATOM 2099 O O . GLN A 1 261 ? 3.542 5.062 12.450 1.00 43.19 261 GLN A O 1
ATOM 2104 N N . TRP A 1 262 ? 5.482 4.674 11.402 1.00 44.72 262 TRP A N 1
ATOM 2105 C CA . TRP A 1 262 ? 4.945 3.681 10.463 1.00 44.72 262 TRP A CA 1
ATOM 2106 C C . TRP A 1 262 ? 4.724 2.307 11.107 1.00 44.72 262 TRP A C 1
ATOM 2108 O O . TRP A 1 262 ? 3.808 1.584 10.720 1.00 44.72 262 TRP A O 1
ATOM 2118 N N . ILE A 1 263 ? 5.507 1.961 12.135 1.00 48.56 263 ILE A N 1
ATOM 2119 C CA . ILE A 1 263 ? 5.333 0.717 12.903 1.00 48.56 263 ILE A CA 1
ATOM 2120 C C . ILE A 1 263 ? 3.995 0.734 13.655 1.00 48.56 263 ILE A C 1
ATOM 2122 O O . ILE A 1 263 ? 3.302 -0.280 13.682 1.00 48.56 263 ILE A O 1
ATOM 2126 N N . VAL A 1 264 ? 3.581 1.885 14.196 1.00 51.09 264 VAL A N 1
ATOM 2127 C CA . VAL A 1 264 ? 2.276 2.025 14.869 1.00 51.09 264 VAL A CA 1
ATOM 2128 C C . VAL A 1 264 ? 1.116 1.908 13.875 1.00 51.09 264 VAL A C 1
ATOM 2130 O O . VAL A 1 264 ? 0.138 1.221 14.169 1.00 51.09 264 VAL A O 1
ATOM 2133 N N . ALA A 1 265 ? 1.245 2.488 12.676 1.00 47.34 265 ALA A N 1
ATOM 2134 C CA . ALA A 1 265 ? 0.245 2.346 11.615 1.00 47.34 265 ALA A CA 1
ATOM 2135 C C . ALA A 1 265 ? 0.085 0.880 11.157 1.00 47.34 265 ALA A C 1
ATOM 2137 O O . ALA A 1 265 ? -1.035 0.394 11.015 1.00 47.34 265 ALA A O 1
ATOM 2138 N N . CYS A 1 266 ? 1.189 0.137 11.011 1.00 43.50 266 CYS A N 1
ATOM 2139 C CA . CYS A 1 266 ? 1.155 -1.291 10.671 1.00 43.50 266 CYS A CA 1
ATOM 2140 C C . CYS A 1 266 ? 0.640 -2.179 11.823 1.00 43.50 266 CYS A C 1
ATOM 2142 O O . CYS A 1 266 ? -0.068 -3.157 11.579 1.00 43.50 266 CYS A O 1
ATOM 2144 N N . LEU A 1 267 ? 0.954 -1.849 13.082 1.00 45.06 267 LEU A N 1
ATOM 2145 C CA . LEU A 1 267 ? 0.455 -2.588 14.248 1.00 45.06 267 LEU A CA 1
ATOM 2146 C C . LEU A 1 267 ? -1.052 -2.391 14.461 1.00 45.06 267 LEU A C 1
ATOM 2148 O O . LEU A 1 267 ? -1.725 -3.337 14.863 1.00 45.06 267 LEU A O 1
ATOM 2152 N N . ALA A 1 268 ? -1.607 -1.219 14.140 1.00 45.66 268 ALA A N 1
ATOM 2153 C CA . ALA A 1 268 ? -3.047 -0.973 14.241 1.00 45.66 268 ALA A CA 1
ATOM 2154 C C . ALA A 1 268 ? -3.871 -1.898 13.320 1.00 45.66 268 ALA A C 1
ATOM 2156 O O . ALA A 1 268 ? -4.925 -2.382 13.728 1.00 45.66 268 ALA A O 1
ATOM 2157 N N . VAL A 1 269 ? -3.348 -2.227 12.131 1.00 44.91 269 VAL A N 1
ATOM 2158 C CA . VAL A 1 269 ? -3.969 -3.183 11.194 1.00 44.91 269 VAL A CA 1
ATOM 2159 C C . VAL A 1 269 ? -3.878 -4.631 11.705 1.00 44.91 269 VAL A C 1
ATOM 2161 O O . VAL A 1 269 ? -4.809 -5.413 11.527 1.00 44.91 269 VAL A O 1
ATOM 2164 N N . LEU A 1 270 ? -2.789 -5.003 12.388 1.00 40.62 270 LEU A N 1
ATOM 2165 C CA . LEU A 1 270 ? -2.583 -6.369 12.896 1.00 40.62 270 LEU A CA 1
ATOM 2166 C C . LEU A 1 270 ? -3.331 -6.660 14.212 1.00 40.62 270 LEU A C 1
ATOM 2168 O O . LEU A 1 270 ? -3.795 -7.784 14.425 1.00 40.62 270 LEU A O 1
ATOM 2172 N N . VAL A 1 271 ? -3.493 -5.668 15.094 1.00 45.12 271 VAL A N 1
ATOM 2173 C CA . VAL A 1 271 ? -4.139 -5.857 16.409 1.00 45.12 271 VAL A CA 1
ATOM 2174 C C . VAL A 1 271 ? -5.651 -6.101 16.286 1.00 45.12 271 VAL A C 1
ATOM 2176 O O . VAL A 1 271 ? -6.196 -6.885 17.066 1.00 45.12 271 VAL A O 1
ATOM 2179 N N . GLY A 1 272 ? -6.315 -5.553 15.260 1.00 40.22 272 GLY A N 1
ATOM 2180 C CA . GLY A 1 272 ? -7.731 -5.836 14.980 1.00 40.22 272 GLY A CA 1
ATOM 2181 C C . GLY A 1 272 ? -8.021 -7.306 14.634 1.00 40.22 272 GLY A C 1
ATOM 2182 O O . GLY A 1 272 ? -9.103 -7.811 14.920 1.00 40.22 272 GLY A O 1
ATOM 2183 N N . ILE A 1 273 ? -7.040 -8.034 14.088 1.00 42.19 273 ILE A N 1
ATOM 2184 C CA . ILE A 1 273 ? -7.183 -9.456 13.728 1.00 42.19 273 ILE A CA 1
ATOM 2185 C C . ILE A 1 273 ? -6.777 -10.369 14.901 1.00 42.19 273 ILE A C 1
ATOM 2187 O O . ILE A 1 273 ? -7.414 -11.396 15.151 1.00 42.19 273 ILE A O 1
ATOM 2191 N N . GLY A 1 274 ? -5.750 -9.989 15.670 1.00 33.69 274 GLY A N 1
ATOM 2192 C CA . GLY A 1 274 ? -5.204 -10.821 16.750 1.00 33.69 274 GLY A CA 1
ATOM 2193 C C . GLY A 1 274 ? -6.112 -10.971 17.979 1.00 33.69 274 GLY A C 1
ATOM 2194 O O . GLY A 1 274 ? -6.162 -12.047 18.581 1.00 33.69 274 GLY A O 1
ATOM 2195 N N . VAL A 1 275 ? -6.872 -9.933 18.346 1.00 37.78 275 VAL A N 1
ATOM 2196 C CA . VAL A 1 275 ? -7.713 -9.961 19.562 1.00 37.78 275 VAL A CA 1
ATOM 2197 C C . VAL A 1 275 ? -8.997 -10.777 19.353 1.00 37.78 275 VAL A C 1
ATOM 2199 O O . VAL A 1 275 ? -9.436 -11.490 20.259 1.00 37.78 275 VAL A O 1
ATOM 2202 N N . ILE A 1 276 ? -9.543 -10.791 18.133 1.00 41.09 276 ILE A N 1
ATOM 2203 C CA . ILE A 1 276 ? -10.705 -11.622 17.780 1.00 41.09 276 ILE A CA 1
ATOM 2204 C C . ILE A 1 276 ? -10.335 -13.117 17.819 1.00 41.09 276 ILE A C 1
ATOM 2206 O O . ILE A 1 276 ? -11.112 -13.939 18.311 1.00 41.09 276 ILE A O 1
ATOM 2210 N N . PHE A 1 277 ? -9.119 -13.484 17.399 1.00 32.69 277 PHE A N 1
ATOM 2211 C CA . PHE A 1 277 ? -8.678 -14.883 17.398 1.00 32.69 277 PHE A CA 1
ATOM 2212 C C . PHE A 1 277 ? -8.489 -15.457 18.814 1.00 32.69 277 PHE A C 1
ATOM 2214 O O . PHE A 1 277 ? -8.828 -16.619 19.062 1.00 32.69 277 PHE A O 1
ATOM 2221 N N . LEU A 1 278 ? -8.015 -14.649 19.774 1.00 31.77 278 LEU A N 1
ATOM 2222 C CA . LEU A 1 278 ? -7.872 -15.083 21.170 1.00 31.77 278 LEU A CA 1
ATOM 2223 C C . LEU A 1 278 ? -9.233 -15.220 21.878 1.00 31.77 278 LEU A C 1
ATOM 2225 O O . LEU A 1 278 ? -9.456 -16.194 22.603 1.00 31.77 278 LEU A O 1
ATOM 2229 N N . ALA A 1 279 ? -10.171 -14.300 21.623 1.00 38.16 279 ALA A N 1
ATOM 2230 C CA . ALA A 1 279 ? -11.511 -14.332 22.214 1.00 38.16 279 ALA A CA 1
ATOM 2231 C C . ALA A 1 279 ? -12.361 -15.515 21.702 1.00 38.16 279 ALA A C 1
ATOM 2233 O O . ALA A 1 279 ? -13.085 -16.149 22.477 1.00 38.16 279 ALA A O 1
ATOM 2234 N N . ILE A 1 280 ? -12.224 -15.887 20.422 1.00 42.75 280 ILE A N 1
ATOM 2235 C CA . ILE A 1 280 ? -12.923 -17.043 19.833 1.00 42.75 280 ILE A CA 1
ATOM 2236 C C . ILE A 1 280 ? -12.346 -18.378 20.347 1.00 42.75 280 ILE A C 1
ATOM 2238 O O . ILE A 1 280 ? -13.111 -19.309 20.634 1.00 42.75 280 ILE A O 1
ATOM 2242 N N . LYS A 1 281 ? -11.022 -18.487 20.555 1.00 37.78 281 LYS A N 1
ATOM 2243 C CA . LYS A 1 281 ? -10.406 -19.699 21.139 1.00 37.78 281 LYS A CA 1
ATOM 2244 C C . LYS A 1 281 ? -10.804 -19.935 22.602 1.00 37.78 281 LYS A C 1
ATOM 2246 O O . LYS A 1 281 ? -10.990 -21.081 23.011 1.00 37.78 281 LYS A O 1
ATOM 2251 N N . LEU A 1 282 ? -10.981 -18.873 23.391 1.00 35.41 282 LEU A N 1
ATOM 2252 C CA . LEU A 1 282 ? -11.435 -18.983 24.784 1.00 35.41 282 LEU A CA 1
ATOM 2253 C C . LEU A 1 282 ? -12.908 -19.422 24.881 1.00 35.41 282 LEU A C 1
ATOM 2255 O O . LEU A 1 282 ? -13.238 -20.279 25.700 1.00 35.41 282 LEU A O 1
ATOM 2259 N N . LYS A 1 283 ? -13.784 -18.914 24.002 1.00 39.09 283 LYS A N 1
ATOM 2260 C CA . LYS A 1 283 ? -15.222 -19.250 23.997 1.00 39.09 283 LYS A CA 1
ATOM 2261 C C . LYS A 1 283 ? -15.506 -20.690 23.542 1.00 39.09 283 LYS A C 1
ATOM 2263 O O . LYS A 1 283 ? -16.403 -21.337 24.078 1.00 39.09 283 LYS A O 1
ATOM 2268 N N . THR A 1 284 ? -14.715 -21.219 22.606 1.00 40.47 284 THR A N 1
ATOM 2269 C CA . THR A 1 284 ? -14.838 -22.608 22.116 1.00 40.47 284 THR A CA 1
ATOM 2270 C C . THR A 1 284 ? -14.299 -23.643 23.114 1.00 40.47 284 THR A C 1
ATOM 2272 O O . THR A 1 284 ? -14.926 -24.682 23.313 1.00 40.47 284 THR A O 1
ATOM 2275 N N . SER A 1 285 ? -13.212 -23.333 23.832 1.00 37.50 285 SER A N 1
ATOM 2276 C CA . SER A 1 285 ? -12.625 -24.215 24.861 1.00 37.50 285 SER A CA 1
ATOM 2277 C C . SER A 1 285 ? -13.526 -24.408 26.095 1.00 37.50 285 SER A C 1
ATOM 2279 O O . SER A 1 285 ? -13.599 -25.500 26.663 1.00 37.50 285 SER A O 1
ATOM 2281 N N . VAL A 1 286 ? -14.279 -23.373 26.493 1.00 43.03 286 VAL A N 1
ATOM 2282 C CA . VAL A 1 286 ? -15.244 -23.459 27.610 1.00 43.03 286 VAL A CA 1
ATOM 2283 C C . VAL A 1 286 ? -16.483 -24.282 27.230 1.00 43.03 286 VAL A C 1
ATOM 2285 O O . VAL A 1 286 ? -17.015 -25.013 28.067 1.00 43.03 286 VAL A O 1
ATOM 2288 N N . HIS A 1 287 ? -16.916 -24.230 25.965 1.00 40.41 287 HIS A N 1
ATOM 2289 C CA . HIS A 1 287 ? -18.066 -25.003 25.486 1.00 40.41 287 HIS A CA 1
ATOM 2290 C C . HIS A 1 287 ? -17.769 -26.514 25.396 1.00 40.41 287 HIS A C 1
ATOM 2292 O O . HIS A 1 287 ? -18.622 -27.324 25.756 1.00 40.41 287 HIS A O 1
ATOM 2298 N N . ASP A 1 288 ? -16.546 -26.908 25.017 1.00 47.66 288 ASP A N 1
ATOM 2299 C CA . ASP A 1 288 ? -16.129 -28.323 24.978 1.00 47.66 288 ASP A CA 1
ATOM 2300 C C . ASP A 1 288 ? -15.954 -28.913 26.399 1.00 47.66 288 ASP A C 1
ATOM 2302 O O . ASP A 1 288 ? -16.390 -30.030 26.685 1.00 47.66 288 ASP A O 1
ATOM 2306 N N . LYS A 1 289 ? -15.440 -28.129 27.362 1.00 46.72 289 LYS A N 1
ATOM 2307 C CA . LYS A 1 289 ? -15.318 -28.578 28.765 1.00 46.72 289 LYS A CA 1
ATOM 2308 C C . LYS A 1 289 ? -16.662 -28.795 29.469 1.00 46.72 289 LYS A C 1
ATOM 2310 O O . LYS A 1 289 ? -16.767 -29.724 30.268 1.00 46.72 289 LYS A O 1
ATOM 2315 N N . ASN A 1 290 ? -17.686 -27.993 29.172 1.00 44.41 290 ASN A N 1
ATOM 2316 C CA . ASN A 1 290 ? -19.019 -28.180 29.762 1.00 44.41 290 ASN A CA 1
ATOM 2317 C C . ASN A 1 290 ? -19.794 -29.347 29.137 1.00 44.41 290 ASN A C 1
ATOM 2319 O O . ASN A 1 290 ? -20.595 -29.973 29.824 1.00 44.41 290 ASN A O 1
ATOM 2323 N N . LYS A 1 291 ? -19.513 -29.708 27.879 1.00 46.22 291 LYS A N 1
ATOM 2324 C CA . LYS A 1 291 ? -20.135 -30.873 27.232 1.00 46.22 291 LYS A CA 1
ATOM 2325 C C . LYS A 1 291 ? -19.577 -32.206 27.751 1.00 46.22 291 LYS A C 1
ATOM 2327 O O . LYS A 1 291 ? -20.304 -33.191 27.796 1.00 46.22 291 LYS A O 1
ATOM 2332 N N . ARG A 1 292 ? -18.321 -32.229 28.218 1.00 47.25 292 ARG A N 1
ATOM 2333 C CA . ARG A 1 292 ? -17.696 -33.414 28.844 1.00 47.25 292 ARG A CA 1
ATOM 2334 C C . ARG A 1 292 ? -18.029 -33.604 30.328 1.00 47.25 292 ARG A C 1
ATOM 2336 O O . ARG A 1 292 ? -17.745 -34.664 30.864 1.00 47.25 292 ARG A O 1
ATOM 2343 N N . ARG A 1 293 ? -18.619 -32.604 30.993 1.00 49.59 293 ARG A N 1
ATOM 2344 C CA . ARG A 1 293 ? -19.029 -32.674 32.412 1.00 49.59 293 ARG A CA 1
ATOM 2345 C C . ARG A 1 293 ? -20.513 -32.998 32.628 1.00 49.59 293 ARG A C 1
ATOM 2347 O O . ARG A 1 293 ? -20.923 -33.143 33.768 1.00 49.59 293 ARG A O 1
ATOM 2354 N N . GLY A 1 294 ? -21.297 -33.120 31.555 1.00 44.09 294 GLY A N 1
ATOM 2355 C CA . GLY A 1 294 ? -22.706 -33.539 31.588 1.00 44.09 294 GLY A CA 1
ATOM 2356 C C . GLY A 1 294 ? -22.939 -35.006 31.205 1.00 44.09 294 GLY A C 1
ATOM 2357 O O . GLY A 1 294 ? -24.058 -35.366 30.859 1.00 44.09 294 GLY A O 1
ATOM 2358 N N . LEU A 1 295 ? -21.887 -35.829 31.207 1.00 46.47 295 LEU A N 1
ATOM 2359 C CA . LEU A 1 295 ? -21.950 -37.277 30.998 1.00 46.47 295 LEU A CA 1
ATOM 2360 C C . LEU A 1 295 ? -21.318 -37.981 32.202 1.00 46.47 295 LEU A C 1
ATOM 2362 O O . LEU A 1 295 ? -20.209 -38.495 32.104 1.00 46.47 295 LEU A O 1
ATOM 2366 N N . THR A 1 296 ? -22.030 -37.940 33.326 1.00 41.06 296 THR A N 1
ATOM 2367 C CA . THR A 1 296 ? -22.068 -38.945 34.403 1.00 41.06 296 THR A CA 1
ATOM 2368 C C . THR A 1 296 ? -23.338 -38.708 35.193 1.00 41.06 296 THR A C 1
ATOM 2370 O O . THR A 1 296 ? -23.513 -37.541 35.617 1.00 41.06 296 THR A O 1
#

Secondary structure (DSSP, 8-state):
--------------TT------SS----HHHHHHHHHHHHHHHHHHHHHHTT-HHHHHHHHHHIIIIIIITTTHHHHHHHHT-HHHHHHHHHHHHHHHHHHHSSS--HHHHHHHHHHHHHHHHHH-TTPPPPHHHHHHHHHHHHHHHHHHHHH---HHHHHHHHHHHHHHHHHHHTT-HHHHHHIIIIIIIHHHHHSSHHHHB-HHHHHHHHHHHHHHHHHHHTT--HHHHHHHHHHHHHHHHTGGGGBPP----S--THHHHHHHHHHHHHHHHHHHHHHHHHHHHHHHHSSS--

Solvent-accessible surface area (backbone atoms only — not comparable to full-atom values): 16652 Å² total; per-residue (Å²): 138,88,80,81,79,79,77,78,78,74,75,91,64,78,88,84,85,80,83,84,66,93,73,71,62,61,58,46,70,72,57,53,54,34,48,53,51,34,51,48,28,47,51,49,22,52,55,30,41,75,72,67,39,37,72,59,17,37,54,33,42,49,44,28,44,45,54,39,34,48,73,60,43,48,40,59,30,36,30,74,75,74,33,55,68,59,36,49,52,56,52,48,52,50,49,52,48,40,51,56,52,71,46,88,80,87,52,66,68,60,48,51,50,52,41,52,47,50,50,53,59,54,58,73,58,39,50,65,49,64,77,42,75,67,55,50,49,52,51,51,50,53,51,51,50,54,47,49,52,51,48,52,70,53,84,54,67,68,55,50,50,52,40,46,51,26,49,52,48,23,50,54,28,42,74,72,67,35,51,69,56,17,58,43,32,46,49,68,47,25,50,47,45,46,67,72,64,44,59,57,75,26,29,37,70,72,57,40,50,50,54,51,51,37,48,53,53,37,54,49,32,59,76,67,67,51,57,69,67,62,46,50,52,36,45,51,52,41,46,57,51,55,73,45,45,78,85,39,48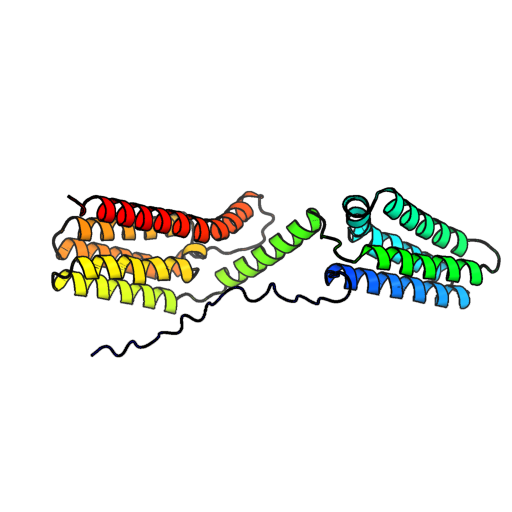,49,77,84,70,92,61,98,66,69,77,66,66,58,53,54,59,55,46,58,67,50,52,70,56,55,57,55,56,55,55,52,54,54,58,51,54,55,55,56,56,55,63,65,69,74,74,124

pLDDT: mean 81.52, std 23.85, range [26.27, 98.75]

Foldseek 3Di:
DDDDPPPPPPPPPDPDDDDDDPDFFDFDPLLVVLLVLLLVLLVVLLVCLVVVVLVVSLVSLVCNLPVSCPVSCLLVLCCVPPHVVLSVVLNVLSVVLNVQSVDPDDCSVVNNVSSVVSSVSSVVSRGVRDDDPVVVVVVVVVVLVVVLVVLQPDDCPVLLVQLLVLLVQLLVCVVVVNLVSSLCSLVPRNPVSVLPSSLLVFFDPVLSVVLVVLSVLLNVCSVVVHPSVSNVVSSVVNSVSSVCSVVGGDDPDPDVDDPVVVVVSVVSVVVVVVVVVVVVVVVVVVVVVVVVVPPD

Sequence (296 aa):
MNRLIKIAVLPVMALVFNQWAIAQGNILPYWQTQMQHIDKGLNDLQQRYQQGEKKIALEISKTTHFTHYRNSDLEASIRTNVSMKTAEAINLAFFDLSSLIGEDGNHTQEIHTIANQLSIDIQQTLPDLPLTPRLMRQQAAHLAKKEAERIEKKDYRDDIQSLNTALTQVISDYQAGEKKSALTSIQDNFYQHWQRSDLAASVSANYKQSVEQHFDALYKSIQQDKPTADVSQRVQQLQSTLQKAEQHKVKNTPTNGTPWQWIVACLAVLVGIGVIFLAIKLKTSVHDKNKRRGLT

Nearest PDB structures (foldseek):
  7a73-assembly1_A  TM=5.386E-01  e=1.387E-01  Nostoc sp. PCC 7120 = FACHB-418
  7rtv-assembly1_A  TM=1.463E-01  e=7.130E+00  Mus musculus